Protein AF-A0A7S2A5N0-F1 (afdb_monomer_lite)

Radius of gyration: 21.78 Å; chains: 1; bounding box: 49×64×56 Å

Structure (mmCIF, N/CA/C/O backbone):
data_AF-A0A7S2A5N0-F1
#
_entry.id   AF-A0A7S2A5N0-F1
#
loop_
_atom_site.group_PDB
_atom_site.id
_atom_site.type_symbol
_atom_site.label_atom_id
_atom_site.label_alt_id
_atom_site.label_comp_id
_atom_site.label_asym_id
_atom_site.label_entity_id
_atom_site.label_seq_id
_atom_site.pdbx_PDB_ins_code
_atom_site.Cartn_x
_atom_site.Cartn_y
_atom_site.Cartn_z
_atom_site.occupancy
_atom_site.B_iso_or_equiv
_atom_site.auth_seq_id
_atom_site.auth_comp_id
_atom_site.auth_asym_id
_atom_site.auth_atom_id
_atom_site.pdbx_PDB_model_num
ATOM 1 N N . GLN A 1 1 ? 3.577 -13.485 -19.475 1.00 72.38 1 GLN A N 1
ATOM 2 C CA . GLN A 1 1 ? 3.254 -13.072 -18.087 1.00 72.38 1 GLN A CA 1
ATOM 3 C C . GLN A 1 1 ? 2.796 -11.613 -17.998 1.00 72.38 1 GLN A C 1
ATOM 5 O O . GLN A 1 1 ? 1.688 -11.405 -17.530 1.00 72.38 1 GLN A O 1
ATOM 10 N N . LYS A 1 2 ? 3.546 -10.612 -18.497 1.00 75.94 2 LYS A N 1
ATOM 11 C CA . LYS A 1 2 ? 3.112 -9.191 -18.467 1.00 75.94 2 LYS A CA 1
ATOM 12 C C . LYS A 1 2 ? 1.737 -8.934 -19.111 1.00 75.94 2 LYS A C 1
ATOM 14 O O . LYS A 1 2 ? 0.904 -8.287 -18.489 1.00 75.94 2 LYS A O 1
ATOM 19 N N . ALA A 1 3 ? 1.473 -9.488 -20.301 1.00 83.94 3 ALA A N 1
ATOM 20 C CA . ALA A 1 3 ? 0.169 -9.364 -20.970 1.00 83.94 3 ALA A CA 1
ATOM 21 C C . ALA A 1 3 ? -0.984 -9.931 -20.120 1.00 83.94 3 ALA A C 1
ATOM 23 O O . ALA A 1 3 ? -2.007 -9.280 -19.939 1.00 83.94 3 ALA A O 1
ATOM 24 N N . PHE A 1 4 ? -0.770 -11.104 -19.518 1.00 83.50 4 PHE A N 1
ATOM 25 C CA . PHE A 1 4 ? -1.726 -11.729 -18.605 1.00 83.50 4 PHE A CA 1
ATOM 26 C C . PHE A 1 4 ? -1.992 -10.866 -17.356 1.00 83.50 4 PHE A C 1
ATOM 28 O O . PHE A 1 4 ? -3.145 -10.651 -16.984 1.00 83.50 4 PHE A O 1
ATOM 35 N N . VAL A 1 5 ? -0.939 -10.317 -16.736 1.00 82.50 5 VAL A N 1
ATOM 36 C CA . VAL A 1 5 ? -1.069 -9.391 -15.598 1.00 82.50 5 VAL A CA 1
ATOM 37 C C . VAL A 1 5 ? -1.850 -8.141 -16.012 1.00 82.50 5 VAL A C 1
ATOM 39 O O . VAL A 1 5 ? -2.764 -7.737 -15.303 1.00 82.50 5 VAL A O 1
ATOM 42 N N . GLY A 1 6 ? -1.565 -7.570 -17.185 1.00 87.38 6 GLY A N 1
ATOM 43 C CA . GLY A 1 6 ? -2.310 -6.430 -17.725 1.00 87.38 6 GLY A CA 1
ATOM 44 C C . GLY A 1 6 ? -3.796 -6.731 -17.939 1.00 87.38 6 GLY A C 1
ATOM 45 O O . GLY A 1 6 ? -4.647 -5.952 -17.513 1.00 87.38 6 GLY A O 1
ATOM 46 N N . ALA A 1 7 ? -4.127 -7.883 -18.531 1.00 89.00 7 ALA A N 1
ATOM 47 C CA . ALA A 1 7 ? -5.512 -8.326 -18.703 1.00 89.00 7 ALA A CA 1
ATOM 48 C C . ALA A 1 7 ? -6.229 -8.495 -17.351 1.00 89.00 7 ALA A C 1
ATOM 50 O O . ALA A 1 7 ? -7.341 -7.996 -17.167 1.00 89.00 7 ALA A O 1
ATOM 51 N N . THR A 1 8 ? -5.552 -9.108 -16.379 1.00 86.25 8 THR A N 1
ATOM 52 C CA . THR A 1 8 ? -6.069 -9.319 -15.019 1.00 86.25 8 THR A CA 1
ATOM 53 C C . THR A 1 8 ? -6.327 -7.995 -14.299 1.00 86.25 8 THR A C 1
ATOM 55 O O . THR A 1 8 ? -7.406 -7.782 -13.752 1.00 86.25 8 THR A O 1
ATOM 58 N N . LEU A 1 9 ? -5.377 -7.057 -14.336 1.00 89.06 9 LEU A N 1
ATOM 59 C CA . LEU A 1 9 ? -5.535 -5.743 -13.706 1.00 89.06 9 LEU A CA 1
ATOM 60 C C . LEU A 1 9 ? -6.621 -4.907 -14.395 1.00 89.06 9 LEU A C 1
ATOM 62 O O . LEU A 1 9 ? -7.364 -4.198 -13.721 1.00 89.06 9 LEU A O 1
ATOM 66 N N . ASN A 1 10 ? -6.779 -5.023 -15.717 1.00 88.88 10 ASN A N 1
ATOM 67 C CA . ASN A 1 10 ? -7.901 -4.414 -16.436 1.00 88.88 10 ASN A CA 1
ATOM 68 C C . ASN A 1 10 ? -9.253 -4.972 -15.992 1.00 88.88 10 ASN A C 1
ATOM 70 O O . ASN A 1 10 ? -10.207 -4.209 -15.843 1.00 88.88 10 ASN A O 1
ATOM 74 N N . PHE A 1 11 ? -9.343 -6.281 -15.769 1.00 87.94 11 PHE A N 1
ATOM 75 C CA . PHE A 1 11 ? -10.546 -6.901 -15.229 1.00 87.94 11 PHE A CA 1
ATOM 76 C C . PHE A 1 11 ? -10.848 -6.394 -13.811 1.00 87.94 11 PHE A C 1
ATOM 78 O O . PHE A 1 11 ? -11.951 -5.913 -13.556 1.00 87.94 11 PHE A O 1
ATOM 85 N N . ILE A 1 12 ? -9.849 -6.382 -12.921 1.00 86.62 12 ILE A N 1
ATOM 86 C CA . ILE A 1 12 ? -9.992 -5.863 -11.550 1.00 86.62 12 ILE A CA 1
ATOM 87 C C . ILE A 1 12 ? -10.429 -4.394 -11.566 1.00 86.62 12 ILE A C 1
ATOM 89 O O . ILE A 1 12 ? -11.334 -4.023 -10.819 1.00 86.62 12 ILE A O 1
ATOM 93 N N . LYS A 1 13 ? -9.855 -3.577 -12.459 1.00 87.75 13 LYS A N 1
ATOM 94 C CA . LYS A 1 13 ? -10.229 -2.170 -12.651 1.00 87.75 13 LYS A CA 1
ATOM 95 C C . LYS A 1 13 ? -11.697 -1.985 -13.022 1.00 87.75 13 LYS A C 1
ATOM 97 O O . LYS A 1 13 ? -12.320 -1.038 -12.559 1.00 87.75 13 LYS A O 1
ATOM 102 N N . LYS A 1 14 ? -12.248 -2.868 -13.858 1.00 87.00 14 LYS A N 1
ATOM 103 C CA . LYS A 1 14 ? -13.667 -2.826 -14.244 1.00 87.00 14 LYS A CA 1
ATOM 104 C C . LYS A 1 14 ? -14.594 -3.220 -13.092 1.00 87.00 14 LYS A C 1
ATOM 106 O O . LYS A 1 14 ? -15.697 -2.695 -13.014 1.00 87.00 14 LYS A O 1
ATOM 111 N N . MET A 1 15 ? -14.147 -4.122 -12.218 1.00 84.88 15 MET A N 1
ATOM 112 C CA . MET A 1 15 ? -14.946 -4.630 -11.097 1.00 84.88 15 MET A CA 1
ATOM 113 C C . MET A 1 15 ? -14.880 -3.748 -9.843 1.00 84.88 15 MET A C 1
ATOM 115 O O . MET A 1 15 ? -15.773 -3.817 -9.003 1.00 84.88 15 MET A O 1
ATOM 119 N N . ASN A 1 16 ? -13.839 -2.922 -9.700 1.00 83.00 16 ASN A N 1
ATOM 120 C CA . ASN A 1 16 ? -13.576 -2.168 -8.477 1.00 83.00 16 ASN A CA 1
ATOM 121 C C . ASN A 1 16 ? -13.472 -0.668 -8.761 1.00 83.00 16 ASN A C 1
ATOM 123 O O . ASN A 1 16 ? -12.480 -0.181 -9.310 1.00 83.00 16 ASN A O 1
ATOM 127 N N . ASN A 1 17 ? -14.481 0.085 -8.323 1.00 80.62 17 ASN A N 1
ATOM 128 C CA . ASN A 1 17 ? -14.437 1.544 -8.362 1.00 80.62 17 ASN A CA 1
ATOM 129 C C . ASN A 1 17 ? -13.272 2.061 -7.508 1.00 80.62 17 ASN A C 1
ATOM 131 O O . ASN A 1 17 ? -13.070 1.618 -6.380 1.00 80.62 17 ASN A O 1
ATOM 135 N N . GLY A 1 18 ? -12.503 3.006 -8.050 1.00 82.88 18 GLY A N 1
ATOM 136 C CA . GLY A 1 18 ? -11.320 3.551 -7.379 1.00 82.88 18 GLY A CA 1
ATOM 137 C C . GLY A 1 18 ? -10.056 2.699 -7.523 1.00 82.88 18 GLY A C 1
ATOM 138 O O . GLY A 1 18 ? -9.013 3.098 -7.012 1.00 82.88 18 GLY A O 1
ATOM 139 N N . PHE A 1 19 ? -10.107 1.568 -8.238 1.00 90.12 19 PHE A N 1
ATOM 140 C CA . PHE A 1 19 ? -8.905 0.824 -8.604 1.00 90.12 19 PHE A CA 1
ATOM 141 C C . PHE A 1 19 ? -8.146 1.540 -9.726 1.00 90.12 19 PHE A C 1
ATOM 143 O O . PHE A 1 19 ? -8.672 1.812 -10.811 1.00 90.12 19 PHE A O 1
ATOM 150 N N . HIS A 1 20 ? -6.873 1.804 -9.477 1.00 91.94 20 HIS A N 1
ATOM 151 C CA . HIS A 1 20 ? -5.944 2.370 -10.433 1.00 91.94 20 HIS A CA 1
ATOM 152 C C . HIS A 1 20 ? -4.692 1.504 -10.496 1.00 91.94 20 HIS A C 1
ATOM 154 O O . HIS A 1 20 ? -4.262 0.930 -9.501 1.00 91.94 20 HIS A O 1
ATOM 160 N N . TYR A 1 21 ? -4.088 1.400 -11.671 1.00 93.75 21 TYR A N 1
ATOM 161 C CA . TYR A 1 21 ? -2.802 0.740 -11.797 1.00 93.75 21 TYR A CA 1
ATOM 162 C C . TYR A 1 21 ? -2.016 1.344 -12.957 1.00 93.75 21 TYR A C 1
ATOM 164 O O . TYR A 1 21 ? -2.594 1.793 -13.951 1.00 93.75 21 TYR A O 1
ATOM 172 N N . SER A 1 22 ? -0.695 1.302 -12.829 1.00 92.06 22 SER A N 1
ATOM 173 C CA . SER A 1 22 ? 0.253 1.562 -13.904 1.00 92.06 22 SER A CA 1
ATOM 174 C C . SER A 1 22 ? 1.251 0.415 -13.938 1.00 92.06 22 SER A C 1
ATOM 176 O O . SER A 1 22 ? 1.832 0.066 -12.914 1.00 92.06 22 SER A O 1
ATOM 178 N N . LEU A 1 23 ? 1.451 -0.180 -15.112 1.00 88.94 23 LEU A N 1
ATOM 179 C CA . LEU A 1 23 ? 2.553 -1.121 -15.352 1.00 88.94 23 LEU A CA 1
ATOM 180 C C . LEU A 1 23 ? 3.768 -0.428 -15.975 1.00 88.94 23 LEU A C 1
ATOM 182 O O . LEU A 1 23 ? 4.846 -1.014 -16.038 1.00 88.94 23 LEU A O 1
ATOM 186 N N . SER A 1 24 ? 3.587 0.810 -16.434 1.00 81.94 24 SER A N 1
ATOM 187 C CA . SER A 1 24 ? 4.636 1.615 -17.039 1.00 81.94 24 SER A CA 1
ATOM 188 C C . SER A 1 24 ? 5.404 2.325 -15.933 1.00 81.94 24 SER A C 1
ATOM 190 O O . SER A 1 24 ? 4.812 3.066 -15.148 1.00 81.94 24 SER A O 1
ATOM 192 N N . GLY A 1 25 ? 6.707 2.064 -15.861 1.00 84.56 25 GLY A N 1
ATOM 193 C CA . GLY A 1 25 ? 7.642 2.849 -15.064 1.00 84.56 25 GLY A CA 1
ATOM 194 C C . GLY A 1 25 ? 8.102 4.118 -15.799 1.00 84.56 25 GLY A C 1
ATOM 195 O O . GLY A 1 25 ? 7.536 4.484 -16.835 1.00 84.56 25 GLY A O 1
ATOM 196 N N . PRO A 1 26 ? 9.169 4.778 -15.313 1.00 88.25 26 PRO A N 1
ATOM 197 C CA . PRO A 1 26 ? 9.735 5.971 -15.953 1.00 88.25 26 PRO A CA 1
ATOM 198 C C . PRO A 1 26 ? 10.364 5.704 -17.331 1.00 88.25 26 PRO A C 1
ATOM 200 O O . PRO A 1 26 ? 10.624 6.652 -18.063 1.00 88.25 26 PRO A O 1
ATOM 203 N N . GLU A 1 27 ? 10.585 4.440 -17.702 1.00 87.94 27 GLU A N 1
ATOM 204 C CA . GLU A 1 27 ? 11.312 4.001 -18.907 1.00 87.94 27 GLU A CA 1
ATOM 205 C C . GLU A 1 27 ? 10.748 4.565 -20.227 1.00 87.94 27 GLU A C 1
ATOM 207 O O . GLU A 1 27 ? 11.485 4.724 -21.196 1.00 87.94 27 GLU A O 1
ATOM 212 N N . GLY A 1 28 ? 9.456 4.910 -20.271 1.00 85.38 28 GLY A N 1
ATOM 213 C CA . GLY A 1 28 ? 8.804 5.505 -21.447 1.00 85.38 28 GLY A CA 1
ATOM 214 C C . GLY A 1 28 ? 8.634 7.028 -21.405 1.00 85.38 28 GLY A C 1
ATOM 215 O O . GLY A 1 28 ? 8.104 7.610 -22.352 1.00 85.38 28 GLY A O 1
ATOM 216 N N . ALA A 1 29 ? 9.024 7.688 -20.314 1.00 91.56 29 ALA A N 1
ATOM 217 C CA . ALA A 1 29 ? 8.844 9.126 -20.144 1.00 91.56 29 ALA A CA 1
ATOM 218 C C . ALA A 1 29 ? 10.027 9.914 -20.733 1.00 91.56 29 ALA A C 1
ATOM 220 O O . ALA A 1 29 ? 11.180 9.490 -20.678 1.00 91.56 29 ALA A O 1
ATOM 221 N N . SER A 1 30 ? 9.762 11.103 -21.285 1.00 94.69 30 SER A N 1
ATOM 222 C CA . SER A 1 30 ? 10.843 11.988 -21.733 1.00 94.69 30 SER A CA 1
ATOM 223 C C . SER A 1 30 ? 11.693 12.446 -20.544 1.00 94.69 30 SER A C 1
ATOM 225 O O . SER A 1 30 ? 11.194 12.587 -19.428 1.00 94.69 30 SER A O 1
ATOM 227 N N . LYS A 1 31 ? 12.968 12.784 -20.780 1.00 94.94 31 LYS A N 1
ATOM 228 C CA . LYS A 1 31 ? 13.845 13.350 -19.734 1.00 94.94 31 LYS A CA 1
ATOM 229 C C . LYS A 1 31 ? 13.225 14.571 -19.042 1.00 94.94 31 LYS A C 1
ATOM 231 O O . LYS A 1 31 ? 13.378 14.738 -17.838 1.00 94.94 31 LYS A O 1
ATOM 236 N N . THR A 1 32 ? 12.504 15.402 -19.799 1.00 96.12 32 THR A N 1
ATOM 237 C CA . THR A 1 32 ? 11.757 16.546 -19.260 1.00 96.12 32 THR A CA 1
ATOM 238 C C . THR A 1 32 ? 10.603 16.103 -18.363 1.00 96.12 32 THR A C 1
ATOM 240 O O . THR A 1 32 ? 10.494 16.592 -17.249 1.00 96.12 32 THR A O 1
ATOM 243 N N . ALA A 1 33 ? 9.801 15.120 -18.784 1.00 94.00 33 ALA A N 1
ATOM 244 C CA . ALA A 1 33 ? 8.711 14.585 -17.974 1.00 94.00 33 ALA A CA 1
ATOM 245 C C . ALA A 1 33 ? 9.216 13.910 -16.690 1.00 94.00 33 ALA A C 1
ATOM 247 O O . ALA A 1 33 ? 8.597 14.071 -15.643 1.00 94.00 33 ALA A O 1
ATOM 248 N N . ILE A 1 34 ? 10.351 13.204 -16.746 1.00 94.69 34 ILE A N 1
ATOM 249 C CA . ILE A 1 34 ? 11.000 12.624 -15.561 1.00 94.69 34 ILE A CA 1
ATOM 250 C C . ILE A 1 34 ? 11.421 13.730 -14.591 1.00 94.69 34 ILE A C 1
ATOM 252 O O . ILE A 1 34 ? 11.079 13.659 -13.411 1.00 94.69 34 ILE A O 1
ATOM 256 N N . LYS A 1 35 ? 12.101 14.773 -15.090 1.00 94.81 35 LYS A N 1
ATOM 257 C CA . LYS A 1 35 ? 12.524 15.926 -14.282 1.00 94.81 35 LYS A CA 1
ATOM 258 C C . LYS A 1 35 ? 11.337 16.646 -13.633 1.00 94.81 35 LYS A C 1
ATOM 260 O O . LYS A 1 35 ? 11.420 17.030 -12.473 1.00 94.81 35 LYS A O 1
ATOM 265 N N . ASP A 1 36 ? 10.232 16.774 -14.360 1.00 94.62 36 ASP A N 1
ATOM 266 C CA . ASP A 1 36 ? 9.020 17.446 -13.886 1.00 94.62 36 ASP A CA 1
ATOM 267 C C . ASP A 1 36 ? 8.110 16.527 -13.044 1.00 94.62 36 ASP A C 1
ATOM 269 O O . ASP A 1 36 ? 7.025 16.941 -12.642 1.00 94.62 36 ASP A O 1
ATOM 273 N N . GLY A 1 37 ? 8.488 15.261 -12.815 1.00 92.81 37 GLY A N 1
ATOM 274 C CA . GLY A 1 37 ? 7.663 14.280 -12.099 1.00 92.81 37 GLY A CA 1
ATOM 275 C C . GLY A 1 37 ? 6.379 13.863 -12.834 1.00 92.81 37 GLY A C 1
ATOM 276 O O . GLY A 1 37 ? 5.503 13.234 -12.239 1.00 92.81 37 GLY A O 1
ATOM 277 N N . ARG A 1 38 ? 6.258 14.171 -14.130 1.00 93.06 38 ARG A N 1
ATOM 278 C CA . ARG A 1 38 ? 5.116 13.836 -15.000 1.00 93.06 38 ARG A CA 1
ATOM 279 C C . ARG A 1 38 ? 5.226 12.427 -15.583 1.00 93.06 38 ARG A C 1
ATOM 281 O O . ARG A 1 38 ? 5.092 12.212 -16.785 1.00 93.06 38 ARG A O 1
ATOM 288 N N . TYR A 1 39 ? 5.487 11.460 -14.718 1.00 93.88 39 TYR A N 1
ATOM 289 C C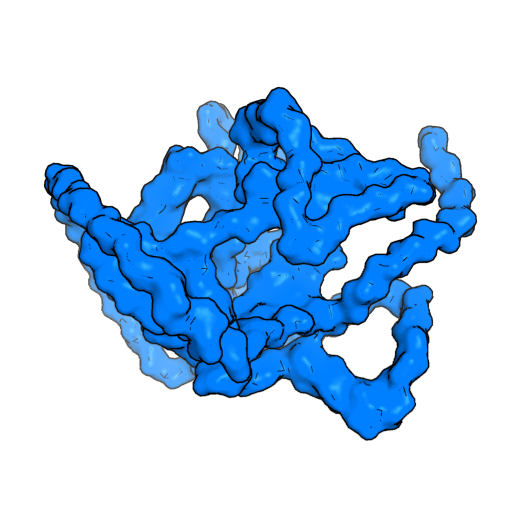A . TYR A 1 39 ? 5.502 10.035 -15.036 1.00 93.88 39 TYR A CA 1
ATOM 290 C C . TYR A 1 39 ? 4.842 9.258 -13.896 1.00 93.88 39 TYR A C 1
ATOM 292 O O . TYR A 1 39 ? 4.590 9.813 -12.827 1.00 93.88 39 TYR A O 1
ATOM 300 N N . GLN A 1 40 ? 4.524 7.988 -14.134 1.00 93.00 40 GLN A N 1
ATOM 301 C CA . GLN A 1 40 ? 3.972 7.099 -13.115 1.00 93.00 40 GLN A CA 1
ATOM 302 C C . GLN A 1 40 ? 4.996 6.018 -12.794 1.00 93.00 40 GLN A C 1
ATOM 304 O O . GLN A 1 40 ? 5.683 5.521 -13.684 1.00 93.00 40 GLN A O 1
ATOM 309 N N . ASN A 1 41 ? 5.089 5.647 -11.522 1.00 91.69 41 ASN A N 1
ATOM 310 C CA . ASN A 1 41 ? 5.777 4.418 -11.150 1.00 91.69 41 ASN A CA 1
ATOM 311 C C . ASN A 1 41 ? 4.893 3.217 -11.496 1.00 91.69 41 ASN A C 1
ATOM 313 O O . ASN A 1 41 ? 3.670 3.354 -11.587 1.00 91.69 41 ASN A O 1
ATOM 317 N N . ALA A 1 42 ? 5.489 2.034 -11.633 1.00 90.44 42 ALA A N 1
ATOM 318 C CA . ALA A 1 42 ? 4.701 0.811 -11.667 1.00 90.44 42 ALA A CA 1
ATOM 319 C C . ALA A 1 42 ? 4.034 0.619 -10.294 1.00 90.44 42 ALA A C 1
ATOM 321 O O . ALA A 1 42 ? 4.724 0.555 -9.277 1.00 90.44 42 ALA A O 1
ATOM 322 N N . HIS A 1 43 ? 2.704 0.596 -10.245 1.00 92.12 43 HIS A N 1
ATOM 323 C CA . HIS A 1 43 ? 1.960 0.500 -8.992 1.00 92.12 43 HIS A CA 1
ATOM 324 C C . HIS A 1 43 ? 0.537 -0.015 -9.201 1.00 92.12 43 HIS A C 1
ATOM 326 O O . HIS A 1 43 ? -0.028 0.055 -10.294 1.00 92.12 43 HIS A O 1
ATOM 332 N N . VAL A 1 44 ? -0.050 -0.486 -8.104 1.00 92.19 44 VAL A N 1
ATOM 333 C CA . VAL A 1 44 ? -1.482 -0.745 -7.964 1.00 92.19 44 VAL A CA 1
ATOM 334 C C . VAL A 1 44 ? -1.978 0.112 -6.807 1.00 92.19 44 VAL A C 1
ATOM 336 O O . VAL A 1 44 ? -1.331 0.186 -5.764 1.00 92.19 44 VAL A O 1
ATOM 339 N N . ALA A 1 45 ? -3.094 0.795 -7.010 1.00 93.12 45 ALA A N 1
ATOM 340 C CA . ALA A 1 45 ? -3.678 1.725 -6.067 1.00 93.12 45 ALA A CA 1
ATOM 341 C C . ALA A 1 45 ? -5.188 1.542 -5.978 1.00 93.12 45 ALA A C 1
ATOM 343 O O . ALA A 1 45 ? -5.859 1.126 -6.922 1.00 93.12 45 ALA A O 1
ATOM 344 N N . PHE A 1 46 ? -5.712 1.889 -4.814 1.00 91.56 46 PHE A N 1
ATOM 345 C CA . PHE A 1 46 ? -7.112 1.763 -4.458 1.00 91.56 46 PHE A CA 1
ATOM 346 C C . PHE A 1 46 ? -7.465 2.957 -3.579 1.00 91.56 46 PHE A C 1
ATOM 348 O O . PHE A 1 46 ? -6.597 3.444 -2.849 1.00 91.56 46 PHE A O 1
ATOM 355 N N . SER A 1 47 ? -8.726 3.391 -3.579 1.00 90.81 47 SER A N 1
ATOM 356 C CA . SER A 1 47 ? -9.182 4.269 -2.502 1.00 90.81 47 SER A CA 1
ATOM 357 C C . SER A 1 47 ? -9.075 3.519 -1.177 1.00 90.81 47 SER A C 1
ATOM 359 O O . SER A 1 47 ? -9.485 2.356 -1.057 1.00 90.81 47 SER A O 1
ATOM 361 N N . LEU A 1 48 ? -8.464 4.163 -0.187 1.00 90.94 48 LEU A N 1
ATOM 362 C CA . LEU A 1 48 ? -8.203 3.548 1.109 1.00 90.94 48 LEU A CA 1
ATOM 363 C C . LEU A 1 48 ? -9.523 3.149 1.775 1.00 90.94 48 LEU A C 1
ATOM 365 O O . LEU A 1 48 ? -9.668 2.048 2.301 1.00 90.94 48 LEU A O 1
ATOM 369 N N . GLU A 1 49 ? -10.524 4.014 1.644 1.00 90.94 49 GLU A N 1
ATOM 370 C CA . GLU A 1 49 ? -11.864 3.813 2.153 1.00 90.94 49 GLU A CA 1
ATOM 371 C C . GLU A 1 49 ? -12.507 2.601 1.502 1.00 90.94 49 GLU A C 1
ATOM 373 O O . GLU A 1 49 ? -12.960 1.732 2.218 1.00 90.94 49 GLU A O 1
ATOM 378 N N . ALA A 1 50 ? -12.544 2.458 0.178 1.00 88.38 50 ALA A N 1
ATOM 379 C CA . ALA A 1 50 ? -13.264 1.327 -0.413 1.00 88.38 50 ALA A CA 1
ATOM 380 C C . ALA A 1 50 ? -12.478 0.007 -0.335 1.00 88.38 50 ALA A C 1
ATOM 382 O O . ALA A 1 50 ? -13.082 -1.065 -0.367 1.00 88.38 50 ALA A O 1
ATOM 383 N N . SER A 1 51 ? -11.150 0.045 -0.222 1.00 89.25 51 SER A N 1
ATOM 384 C CA . SER A 1 51 ? -10.319 -1.167 -0.268 1.00 89.25 51 SER A CA 1
ATOM 385 C C . SER A 1 51 ? -10.251 -1.923 1.053 1.00 89.25 51 SER A C 1
ATOM 387 O O . SER A 1 51 ? -10.302 -3.148 1.034 1.00 89.25 51 SER A O 1
ATOM 389 N N . MET A 1 52 ? -10.226 -1.235 2.196 1.00 92.56 52 MET A N 1
ATOM 390 C CA . MET A 1 52 ? -10.090 -1.903 3.496 1.00 92.56 52 MET A CA 1
ATOM 391 C C . MET A 1 52 ? -11.315 -2.767 3.839 1.00 92.56 52 MET A C 1
ATOM 393 O O . MET A 1 52 ? -12.464 -2.373 3.606 1.00 92.56 52 MET A O 1
ATOM 397 N N . ASP A 1 53 ? -11.095 -3.949 4.411 1.00 93.06 53 ASP A N 1
ATOM 398 C CA . ASP A 1 53 ? -12.166 -4.821 4.915 1.00 93.06 53 ASP A CA 1
ATOM 399 C C . ASP A 1 53 ? -12.731 -4.301 6.228 1.00 93.06 53 ASP A C 1
ATOM 401 O O . ASP A 1 53 ? -13.938 -4.387 6.472 1.00 93.06 53 ASP A O 1
ATOM 405 N N . ARG A 1 54 ? -11.849 -3.732 7.055 1.00 95.88 54 ARG A N 1
ATOM 406 C CA . ARG A 1 54 ? -12.182 -3.065 8.311 1.00 95.88 54 ARG A CA 1
ATOM 407 C C . ARG A 1 54 ? -11.476 -1.724 8.396 1.00 95.88 54 ARG A C 1
ATOM 409 O O . ARG A 1 54 ? -10.284 -1.632 8.115 1.00 95.88 54 ARG A O 1
ATOM 416 N N . LEU A 1 55 ? -12.203 -0.701 8.812 1.00 95.88 55 LEU A N 1
ATOM 417 C CA . LEU A 1 55 ? -11.695 0.637 9.051 1.00 95.88 55 LEU A CA 1
ATOM 418 C C . LEU A 1 55 ? -12.430 1.246 10.246 1.00 95.88 55 LEU A C 1
ATOM 420 O O . LEU A 1 55 ? -13.627 1.508 10.185 1.00 95.88 55 LEU A O 1
ATOM 424 N N . VAL A 1 56 ? -11.706 1.469 11.339 1.00 96.75 56 VAL A N 1
ATOM 425 C CA . VAL A 1 56 ? -12.262 2.010 12.583 1.00 96.75 56 VAL A CA 1
ATOM 426 C C . VAL A 1 56 ? -11.522 3.285 12.951 1.00 96.75 56 VAL A C 1
ATOM 428 O O . VAL A 1 56 ? -10.318 3.252 13.207 1.00 96.75 56 VAL A O 1
ATOM 431 N N . ALA A 1 57 ? -12.253 4.396 13.013 1.00 96.56 57 ALA A N 1
ATOM 432 C CA . ALA A 1 57 ? -11.772 5.646 13.586 1.00 96.56 57 ALA A CA 1
ATOM 433 C C . ALA A 1 57 ? -12.035 5.643 15.100 1.00 96.56 57 ALA A C 1
ATOM 435 O O . ALA A 1 57 ? -13.180 5.649 15.557 1.00 96.56 57 ALA A O 1
ATOM 436 N N . THR A 1 58 ? -10.968 5.599 15.891 1.00 96.94 58 THR A N 1
ATOM 437 C CA . THR A 1 58 ? -11.028 5.661 17.353 1.00 96.94 58 THR A CA 1
ATOM 438 C C . THR A 1 58 ? -10.781 7.089 17.803 1.00 96.94 58 THR A C 1
ATOM 440 O O . THR A 1 58 ? -9.700 7.626 17.567 1.00 96.94 58 THR A O 1
ATOM 443 N N . ARG A 1 59 ? -11.759 7.682 18.496 1.00 97.06 59 ARG A N 1
ATOM 444 C CA . ARG A 1 59 ? -11.640 9.060 18.984 1.00 97.06 59 ARG A CA 1
ATOM 445 C C . ARG A 1 59 ? -10.435 9.267 19.897 1.00 97.06 59 ARG A C 1
ATOM 447 O O . ARG A 1 59 ? -10.099 8.380 20.686 1.00 97.06 59 ARG A O 1
ATOM 454 N N . ALA A 1 60 ? -9.853 10.462 19.848 1.00 96.88 60 ALA A N 1
ATOM 455 C CA . ALA A 1 60 ? -8.779 10.866 20.750 1.00 96.88 60 ALA A CA 1
ATOM 456 C C . ALA A 1 60 ? -9.097 10.538 22.227 1.00 96.88 60 ALA A C 1
ATOM 458 O O . ALA A 1 60 ? -10.153 10.886 22.755 1.00 96.88 60 ALA A O 1
ATOM 459 N N . GLY A 1 61 ? -8.164 9.865 22.907 1.00 96.38 61 GLY A N 1
ATOM 460 C CA . GLY A 1 61 ? -8.301 9.461 24.313 1.00 96.38 61 GLY A CA 1
ATOM 461 C C . GLY A 1 61 ? -8.950 8.092 24.544 1.00 96.38 61 GLY A C 1
ATOM 462 O O . GLY A 1 61 ? -8.811 7.554 25.641 1.00 96.38 61 GLY A O 1
ATOM 463 N N . ASN A 1 62 ? -9.580 7.492 23.530 1.00 97.50 62 ASN A N 1
ATOM 464 C CA . ASN A 1 62 ? -10.065 6.115 23.606 1.00 97.50 62 ASN A CA 1
ATOM 465 C C . ASN A 1 62 ? -8.969 5.111 23.221 1.00 97.50 62 ASN A C 1
ATOM 467 O O . ASN A 1 62 ? -8.002 5.442 22.533 1.00 97.50 62 ASN A O 1
ATOM 471 N N . SER A 1 63 ? -9.118 3.863 23.668 1.00 96.81 63 SER A N 1
ATOM 472 C CA . SER A 1 63 ? -8.205 2.780 23.294 1.00 96.81 63 SER A CA 1
ATOM 473 C C . SER A 1 63 ? -8.570 2.223 21.913 1.00 96.81 63 SER A C 1
ATOM 475 O O . SER A 1 63 ? -9.718 1.811 21.731 1.00 96.81 63 SER A O 1
ATOM 477 N N . PRO A 1 64 ? -7.633 2.194 20.948 1.00 96.75 64 PRO A N 1
ATOM 478 C CA . PRO A 1 64 ? -7.893 1.612 19.636 1.00 96.75 64 PRO A CA 1
ATOM 479 C C . PRO A 1 64 ? -8.084 0.089 19.726 1.00 96.75 64 PRO A C 1
ATOM 481 O O . PRO A 1 64 ? -7.631 -0.525 20.701 1.00 96.75 64 PRO A O 1
ATOM 484 N N . PRO A 1 65 ? -8.717 -0.540 18.714 1.00 96.12 65 PRO A N 1
ATOM 485 C CA . PRO A 1 65 ? -8.787 -1.992 18.614 1.00 96.12 65 PRO A CA 1
ATOM 486 C C . PRO A 1 65 ? -7.404 -2.635 18.750 1.00 96.12 65 PRO A C 1
ATOM 488 O O . PRO A 1 65 ? -6.406 -2.143 18.214 1.00 96.12 65 PRO A O 1
ATOM 491 N N . LYS A 1 66 ? -7.341 -3.758 19.464 1.00 93.94 66 LYS A N 1
ATOM 492 C CA . LYS A 1 66 ? -6.092 -4.488 19.663 1.00 93.94 66 LYS A CA 1
ATOM 493 C C . LYS A 1 66 ? -5.671 -5.171 18.359 1.00 93.94 66 LYS A C 1
ATOM 495 O O . LYS A 1 66 ? -6.441 -5.907 17.748 1.00 93.94 66 LYS A O 1
ATOM 500 N N . LEU A 1 67 ? -4.433 -4.927 17.932 1.00 89.31 67 LEU A N 1
ATOM 501 C CA . LEU A 1 67 ? -3.877 -5.555 16.732 1.00 89.31 67 LEU A CA 1
ATOM 502 C C . LEU A 1 67 ? -3.710 -7.066 16.937 1.00 89.31 67 LEU A C 1
ATOM 504 O O . LEU A 1 67 ? -3.308 -7.510 18.012 1.00 89.31 67 LEU A O 1
ATOM 508 N N . GLY A 1 68 ? -3.990 -7.841 15.888 1.00 88.00 68 GLY A N 1
ATOM 509 C CA . GLY A 1 68 ? -3.967 -9.308 15.925 1.00 88.00 68 GLY A CA 1
ATOM 510 C C . GLY A 1 68 ? -5.270 -9.950 16.409 1.00 88.00 68 GLY A C 1
ATOM 511 O O . GLY A 1 68 ? -5.383 -11.170 16.374 1.00 88.00 68 GLY A O 1
ATOM 512 N N . GLU A 1 69 ? -6.257 -9.154 16.821 1.00 92.38 69 GLU A N 1
ATOM 513 C CA . GLU A 1 69 ? -7.608 -9.617 17.145 1.00 92.38 69 GLU A CA 1
ATOM 514 C C . GLU A 1 69 ? -8.607 -9.182 16.063 1.00 92.38 69 GLU A C 1
ATOM 516 O O . GLU A 1 69 ? -8.290 -8.395 15.165 1.00 92.38 69 GLU A O 1
ATOM 521 N N . ALA A 1 70 ? -9.829 -9.713 16.131 1.00 91.50 70 ALA A N 1
ATOM 522 C CA . ALA A 1 70 ? -10.890 -9.335 15.208 1.00 91.50 70 ALA A CA 1
ATOM 523 C C . ALA A 1 70 ? -11.251 -7.848 15.377 1.00 91.50 70 ALA A C 1
ATOM 525 O O . ALA A 1 70 ? -11.690 -7.416 16.443 1.00 91.50 70 ALA A O 1
ATOM 526 N N . ILE A 1 71 ? -11.099 -7.066 14.305 1.00 95.88 71 ILE A N 1
ATOM 527 C CA . ILE A 1 71 ? -11.498 -5.655 14.275 1.00 95.88 71 ILE A CA 1
ATOM 528 C C . ILE A 1 71 ? -12.992 -5.586 13.938 1.00 95.88 71 ILE A C 1
ATOM 530 O O . ILE A 1 71 ? -13.411 -5.975 12.843 1.00 95.88 71 ILE A O 1
ATOM 534 N N . TYR A 1 72 ? -13.797 -5.086 14.875 1.00 96.25 72 TYR A N 1
ATOM 535 C CA . TYR A 1 72 ? -15.221 -4.839 14.654 1.00 96.25 72 TYR A CA 1
ATOM 536 C C . TYR A 1 72 ? -15.438 -3.463 14.014 1.00 96.25 72 TYR A C 1
ATOM 538 O O . TYR A 1 72 ? -15.017 -2.449 14.563 1.00 96.25 72 TYR A O 1
ATOM 546 N N . GLU A 1 73 ? -16.132 -3.435 12.879 1.00 96.81 73 GLU A N 1
ATOM 547 C CA . GLU A 1 73 ? -16.676 -2.226 12.256 1.00 96.81 73 GLU A CA 1
ATOM 548 C C . GLU A 1 73 ? -18.176 -2.450 12.058 1.00 96.81 73 GLU A C 1
ATOM 550 O O . GLU A 1 73 ? -18.600 -3.562 11.729 1.00 96.81 73 GLU A O 1
ATOM 555 N N . ASP A 1 74 ? -18.970 -1.404 12.269 1.00 96.44 74 ASP A N 1
ATOM 556 C CA . ASP A 1 74 ? -20.410 -1.461 12.049 1.00 96.44 74 ASP A CA 1
ATOM 557 C C . ASP A 1 74 ? -20.734 -1.857 10.588 1.00 96.44 74 ASP A C 1
ATOM 559 O O . ASP A 1 74 ? -20.176 -1.261 9.658 1.00 96.44 74 ASP A O 1
ATOM 563 N N . PRO A 1 75 ? -21.621 -2.845 10.345 1.00 96.50 75 PRO A N 1
ATOM 564 C CA . PRO A 1 75 ? -21.954 -3.293 8.992 1.00 96.50 75 PRO A CA 1
ATOM 565 C C . PRO A 1 75 ? -22.448 -2.180 8.062 1.00 96.50 75 PRO A C 1
ATOM 567 O O . PRO A 1 75 ? -22.144 -2.200 6.864 1.00 96.50 75 PRO A O 1
ATOM 570 N N . GLU A 1 76 ? -23.148 -1.180 8.600 1.00 96.12 76 GLU A N 1
ATOM 571 C CA . GLU A 1 76 ? -23.702 -0.104 7.784 1.00 96.12 76 GLU A CA 1
ATOM 572 C C . GLU A 1 76 ? -22.636 0.928 7.431 1.00 96.12 76 GLU A C 1
ATOM 574 O O . GLU A 1 76 ? -22.625 1.413 6.296 1.00 96.12 76 GLU A O 1
ATOM 579 N N . SER A 1 77 ? -21.666 1.153 8.325 1.00 94.38 77 SER A N 1
ATOM 580 C CA . SER A 1 77 ? -20.421 1.864 8.001 1.00 94.38 77 SER A CA 1
ATOM 581 C C . SER A 1 77 ? -19.674 1.185 6.850 1.00 94.38 77 SER A C 1
ATOM 583 O O . SER A 1 77 ? -19.358 1.839 5.851 1.00 94.38 77 SER A O 1
ATOM 585 N N . ILE A 1 78 ? -19.467 -0.139 6.919 1.00 94.62 78 ILE A N 1
ATOM 586 C CA . ILE A 1 78 ? -18.799 -0.899 5.847 1.00 94.62 78 ILE A CA 1
ATOM 587 C C . ILE A 1 78 ? -19.541 -0.693 4.523 1.00 94.62 78 ILE A C 1
ATOM 589 O O . ILE A 1 78 ? -18.939 -0.362 3.500 1.00 94.62 78 ILE A O 1
ATOM 593 N N . LYS A 1 79 ? -20.865 -0.863 4.533 1.00 93.56 79 LYS A N 1
ATOM 594 C CA . LYS A 1 79 ? -21.711 -0.739 3.343 1.00 93.56 79 LYS A CA 1
ATOM 595 C C . LYS A 1 79 ? -21.686 0.669 2.754 1.00 93.56 79 LYS A C 1
ATOM 597 O O . LYS A 1 79 ? -21.619 0.808 1.532 1.00 93.56 79 LYS A O 1
ATOM 602 N N . GLN A 1 80 ? -21.739 1.704 3.590 1.00 92.62 80 GLN A N 1
ATOM 603 C CA . GLN A 1 80 ? -21.643 3.097 3.158 1.00 92.62 80 GLN A CA 1
ATOM 604 C C . GLN A 1 80 ? -20.291 3.359 2.488 1.00 92.62 80 GLN A C 1
ATOM 606 O O . GLN A 1 80 ? -20.243 3.869 1.369 1.00 92.62 80 GLN A O 1
ATOM 611 N N . ARG A 1 81 ? -19.204 2.933 3.128 1.00 92.62 81 ARG A N 1
ATOM 612 C CA . ARG A 1 81 ? -17.834 3.133 2.658 1.00 92.62 81 ARG A CA 1
ATOM 613 C C . ARG A 1 81 ? -17.555 2.404 1.339 1.00 92.62 81 ARG A C 1
ATOM 615 O O . ARG A 1 81 ? -17.080 3.005 0.378 1.00 92.62 81 ARG A O 1
ATOM 622 N N . LYS A 1 82 ? -17.969 1.136 1.223 1.00 89.56 82 LYS A N 1
ATOM 623 C CA . LYS A 1 82 ? -17.855 0.337 -0.017 1.00 89.56 82 LYS A CA 1
ATOM 624 C C . LYS A 1 82 ? -18.690 0.896 -1.179 1.00 89.56 82 LYS A C 1
ATOM 626 O O . LYS A 1 82 ? -18.370 0.637 -2.335 1.00 89.56 82 LYS A O 1
ATOM 631 N N . ARG A 1 83 ? -19.731 1.689 -0.901 1.00 88.62 83 ARG A N 1
ATOM 632 C CA . ARG A 1 83 ? -20.524 2.414 -1.916 1.00 88.62 83 ARG A CA 1
ATOM 633 C C . ARG A 1 83 ? -19.902 3.747 -2.351 1.00 88.62 83 ARG A C 1
ATOM 635 O O . ARG A 1 83 ? -20.510 4.449 -3.152 1.00 88.62 83 ARG A O 1
ATOM 642 N N . GLY A 1 84 ? -18.715 4.088 -1.848 1.00 83.94 84 GLY A N 1
ATOM 643 C CA . GLY A 1 84 ? -18.049 5.364 -2.114 1.00 83.94 84 GLY A CA 1
ATOM 644 C C . GLY A 1 84 ? -18.330 6.437 -1.063 1.00 83.94 84 GLY A C 1
ATOM 645 O O . GLY A 1 84 ? -18.055 7.607 -1.307 1.00 83.94 84 GLY A O 1
ATOM 646 N N . GLY A 1 85 ? -18.878 6.066 0.098 1.00 82.88 85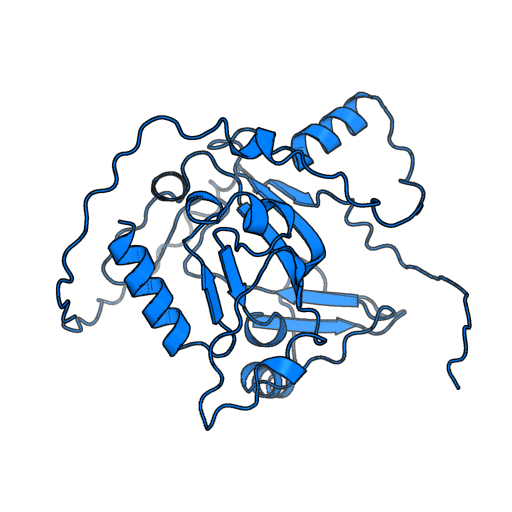 GLY A N 1
ATOM 647 C CA . GLY A 1 85 ? -18.892 6.947 1.259 1.00 82.88 85 GLY A CA 1
ATOM 648 C C . GLY A 1 85 ? -17.460 7.255 1.691 1.00 82.88 85 GLY A C 1
ATOM 649 O O . GLY A 1 85 ? -16.684 6.337 1.954 1.00 82.88 85 GLY A O 1
ATOM 650 N N . GLY A 1 86 ? -17.109 8.539 1.727 1.00 84.25 86 GLY A N 1
ATOM 651 C CA . GLY A 1 86 ? -15.811 8.988 2.220 1.00 84.25 86 GLY A CA 1
ATOM 652 C C . GLY A 1 86 ? -15.664 8.780 3.727 1.00 84.25 86 GLY A C 1
ATOM 653 O O . GLY A 1 86 ? -16.650 8.615 4.449 1.00 84.25 86 GLY A O 1
ATOM 654 N N . VAL A 1 87 ? -14.419 8.809 4.189 1.00 89.94 87 VAL A N 1
ATOM 655 C CA . VAL A 1 87 ? -14.062 8.865 5.608 1.00 89.94 87 VAL A CA 1
ATOM 656 C C . VAL A 1 87 ? -13.646 10.298 5.912 1.00 89.94 87 VAL A C 1
ATOM 658 O O . VAL A 1 87 ? -12.892 10.899 5.149 1.00 89.94 87 VAL A O 1
ATOM 661 N N . ASP A 1 88 ? -14.151 10.851 7.011 1.00 91.44 88 ASP A N 1
ATOM 662 C CA . ASP A 1 88 ? -13.756 12.180 7.473 1.00 91.44 88 ASP A CA 1
ATOM 663 C C . ASP A 1 88 ? -12.435 12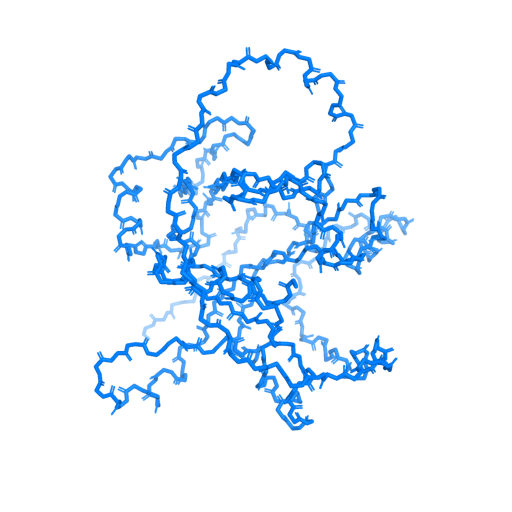.082 8.244 1.00 91.44 88 ASP A C 1
ATOM 665 O O . ASP A 1 88 ? -12.403 11.832 9.452 1.00 91.44 88 ASP A O 1
ATOM 669 N N . TRP A 1 89 ? -11.333 12.162 7.502 1.00 91.06 89 TRP A N 1
ATOM 670 C CA . TRP A 1 89 ? -9.991 12.021 8.048 1.00 91.06 89 TRP A CA 1
ATOM 671 C C . TRP A 1 89 ? -9.603 13.244 8.884 1.00 91.06 89 TRP A C 1
ATOM 673 O O . TRP A 1 89 ? -9.703 14.386 8.443 1.00 91.06 89 TRP A O 1
ATOM 683 N N . ASN A 1 90 ? -9.062 12.999 10.073 1.00 93.94 90 ASN A N 1
ATOM 684 C CA . ASN A 1 90 ? -8.514 14.024 10.957 1.00 93.94 90 ASN A CA 1
ATOM 685 C C . ASN A 1 90 ? -7.238 13.516 11.645 1.00 93.94 90 ASN A C 1
ATOM 687 O O . ASN A 1 90 ? -6.933 12.326 11.617 1.00 93.94 90 ASN A O 1
ATOM 691 N N . THR A 1 91 ? -6.474 14.419 12.252 1.00 92.75 91 THR A N 1
ATOM 692 C CA . THR A 1 91 ? -5.186 14.092 12.890 1.00 92.75 91 THR A CA 1
ATOM 693 C C . THR A 1 91 ? -5.297 13.757 14.377 1.00 92.75 91 THR A C 1
ATOM 695 O O . THR A 1 91 ? -4.281 13.486 15.015 1.00 92.75 91 THR A O 1
ATOM 698 N N . GLU A 1 92 ? -6.494 13.840 14.954 1.00 96.19 92 GLU A N 1
ATOM 699 C CA . GLU A 1 92 ? -6.732 13.621 16.384 1.00 96.19 92 GLU A CA 1
ATOM 700 C C . GLU A 1 92 ? -7.111 12.165 16.678 1.00 96.19 92 GLU A C 1
ATOM 702 O O . GLU A 1 92 ? -6.718 11.601 17.705 1.00 96.19 92 GLU A O 1
ATOM 707 N N . ASP A 1 93 ? -7.837 11.546 15.753 1.00 96.69 93 ASP A N 1
ATOM 708 C CA . ASP A 1 93 ? -8.321 10.182 15.854 1.00 96.69 93 ASP A CA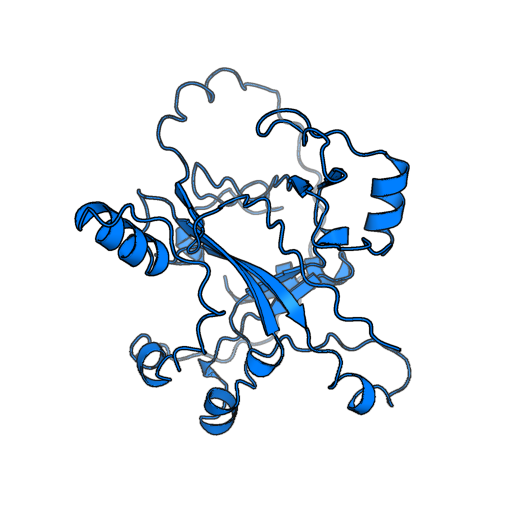 1
ATOM 709 C C . ASP A 1 93 ? -7.261 9.159 15.431 1.00 96.69 93 ASP A C 1
ATOM 711 O O . ASP A 1 93 ? -6.383 9.399 14.601 1.00 96.69 93 ASP A O 1
ATOM 715 N N . THR A 1 94 ? -7.356 7.964 16.009 1.00 95.75 94 THR A N 1
ATOM 716 C CA . THR A 1 94 ? -6.526 6.814 15.642 1.00 95.75 94 THR A CA 1
ATOM 717 C C . THR A 1 94 ? -7.288 5.902 14.695 1.00 95.75 94 THR A C 1
ATOM 719 O O . THR A 1 94 ? -8.325 5.351 15.059 1.00 95.75 94 THR A O 1
ATOM 722 N N . TYR A 1 95 ? -6.742 5.687 13.500 1.00 94.81 95 TYR A N 1
ATOM 723 C CA . TYR A 1 95 ? -7.346 4.829 12.484 1.00 94.81 95 TYR A CA 1
ATOM 724 C C . TYR A 1 95 ? -6.743 3.429 12.540 1.00 94.81 95 TYR A C 1
ATOM 726 O O . TYR A 1 95 ? -5.541 3.244 12.348 1.00 94.81 95 TYR A O 1
ATOM 734 N N . THR A 1 96 ? -7.586 2.429 12.782 1.00 95.50 96 THR A N 1
ATOM 735 C CA . THR A 1 96 ? -7.207 1.017 12.709 1.00 95.50 96 THR A CA 1
ATOM 736 C C . THR A 1 96 ? -7.799 0.404 11.452 1.00 95.50 96 THR A C 1
ATOM 738 O O . THR A 1 96 ? -9.007 0.458 11.231 1.00 95.50 96 THR A O 1
ATOM 741 N N . MET A 1 97 ? -6.930 -0.167 10.622 1.00 93.81 97 MET A N 1
ATOM 742 C CA . MET A 1 97 ? -7.275 -0.676 9.300 1.00 93.81 97 MET A CA 1
ATOM 743 C C . MET A 1 97 ? -6.931 -2.158 9.207 1.00 93.81 97 MET A C 1
ATOM 745 O O . MET A 1 97 ? -5.868 -2.584 9.657 1.00 93.81 97 MET A O 1
ATOM 749 N N . GLY A 1 98 ? -7.837 -2.931 8.620 1.00 92.62 98 GLY A N 1
ATOM 750 C CA . GLY A 1 98 ? -7.661 -4.344 8.323 1.00 92.62 98 GLY A CA 1
ATOM 751 C C . GLY A 1 98 ? -7.862 -4.588 6.836 1.00 92.62 98 GLY A C 1
ATOM 752 O O . GLY A 1 98 ? -8.918 -4.258 6.294 1.00 92.62 98 GLY A O 1
ATOM 753 N N . LEU A 1 99 ? -6.851 -5.181 6.206 1.00 89.31 99 LEU A N 1
ATOM 754 C CA . LEU A 1 99 ? -6.918 -5.705 4.849 1.00 89.31 99 LEU A CA 1
ATOM 755 C C . LEU A 1 99 ? -6.696 -7.212 4.917 1.00 89.31 99 LEU A C 1
ATOM 757 O O . LEU A 1 99 ? -5.641 -7.677 5.350 1.00 89.31 99 LEU A O 1
ATOM 761 N N . TRP A 1 100 ? -7.697 -7.959 4.494 1.00 88.38 100 TRP A N 1
ATOM 762 C CA . TRP A 1 100 ? -7.627 -9.382 4.269 1.00 88.38 100 TRP A CA 1
ATOM 763 C C . TRP A 1 100 ? -7.281 -9.639 2.803 1.00 88.38 100 TRP A C 1
ATOM 765 O O . TRP A 1 100 ? -7.755 -8.965 1.890 1.00 88.38 100 TRP A O 1
ATOM 775 N N . SER A 1 101 ? -6.421 -10.624 2.571 1.00 84.88 101 SER A N 1
ATOM 776 C CA . SER A 1 101 ? -6.007 -11.009 1.228 1.00 84.88 101 SER A CA 1
ATOM 777 C C . SER A 1 101 ? -6.055 -12.520 1.100 1.00 84.88 101 SER A C 1
ATOM 779 O O . SER A 1 101 ? -5.254 -13.221 1.711 1.00 84.88 101 SER A O 1
ATOM 781 N N . ALA A 1 102 ? -6.965 -13.016 0.260 1.00 87.06 102 ALA A N 1
ATOM 782 C CA . ALA A 1 102 ? -6.983 -14.421 -0.150 1.00 87.06 102 ALA A CA 1
ATOM 783 C C . ALA A 1 102 ? -5.852 -14.756 -1.133 1.00 87.06 102 ALA A C 1
ATOM 785 O O . ALA A 1 102 ? -5.551 -15.926 -1.356 1.00 87.06 102 ALA A O 1
ATOM 786 N N . TYR A 1 103 ? -5.289 -13.733 -1.782 1.00 87.44 103 TYR A N 1
ATOM 787 C CA . TYR A 1 103 ? -4.478 -13.889 -2.989 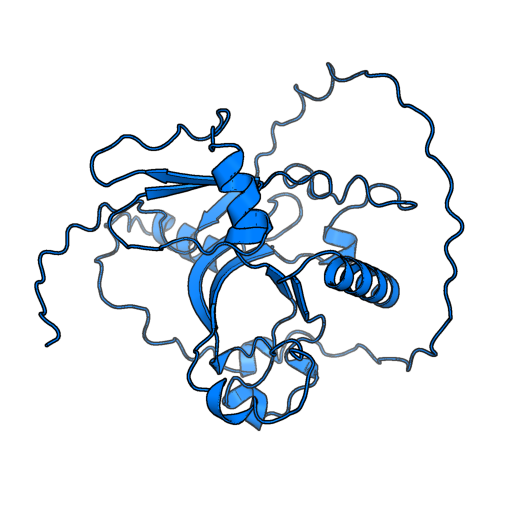1.00 87.44 103 TYR A CA 1
ATOM 788 C C . TYR A 1 103 ? -2.983 -13.715 -2.752 1.00 87.44 103 TYR A C 1
ATOM 790 O O . TYR A 1 103 ? -2.175 -14.038 -3.620 1.00 87.44 103 TYR A O 1
ATOM 798 N N . PHE A 1 104 ? -2.604 -13.183 -1.594 1.00 87.94 104 PHE A N 1
ATOM 799 C CA . PHE A 1 104 ? -1.215 -12.925 -1.248 1.00 87.94 104 PHE A CA 1
ATOM 800 C C . PHE A 1 104 ? -0.933 -13.468 0.141 1.00 87.94 104 PHE A C 1
ATOM 802 O O . PHE A 1 104 ? -1.401 -12.922 1.137 1.00 87.94 104 PHE A O 1
ATOM 809 N N . ASP A 1 105 ? -0.116 -14.511 0.187 1.00 89.56 105 ASP A N 1
ATOM 810 C CA . ASP A 1 105 ? 0.509 -14.969 1.413 1.00 89.56 105 ASP A CA 1
ATOM 811 C C . ASP A 1 105 ? 1.858 -14.264 1.547 1.00 89.56 105 ASP A C 1
ATOM 813 O O . ASP A 1 105 ? 2.849 -14.623 0.903 1.00 89.56 105 ASP A O 1
ATOM 817 N N . PHE A 1 106 ? 1.887 -13.224 2.378 1.00 84.88 106 PHE A N 1
ATOM 818 C CA . PHE A 1 106 ? 3.102 -12.464 2.654 1.00 84.88 106 PHE A CA 1
ATOM 819 C C . PHE A 1 106 ? 4.118 -13.255 3.496 1.00 84.88 106 PHE A C 1
ATOM 821 O O . PHE A 1 106 ? 5.302 -12.923 3.455 1.00 84.88 106 PHE A O 1
ATOM 828 N N . LEU A 1 107 ? 3.699 -14.294 4.231 1.00 85.06 107 LEU A N 1
ATOM 829 C CA . LEU A 1 107 ? 4.598 -15.138 5.028 1.00 85.06 107 LEU A CA 1
ATOM 830 C C . LEU A 1 107 ? 5.381 -16.071 4.108 1.00 85.06 107 LEU A C 1
ATOM 832 O O . LEU A 1 107 ? 6.600 -16.157 4.213 1.00 85.06 107 LEU A O 1
ATOM 836 N N . GLN A 1 108 ? 4.699 -16.716 3.161 1.00 88.25 108 GLN A N 1
ATOM 837 C CA . GLN A 1 108 ? 5.348 -17.577 2.167 1.00 88.25 108 GLN A CA 1
ATOM 838 C C . GLN A 1 108 ? 5.859 -16.820 0.935 1.00 88.25 108 GLN A C 1
ATOM 840 O O . GLN A 1 108 ? 6.553 -17.399 0.097 1.00 88.25 108 GLN A O 1
ATOM 845 N N . TRP A 1 109 ? 5.514 -15.538 0.811 1.00 89.94 109 TRP A N 1
ATOM 846 C CA . TRP A 1 109 ? 5.789 -14.697 -0.352 1.00 89.94 109 TRP A CA 1
ATOM 847 C C . TRP A 1 109 ? 5.262 -15.304 -1.663 1.00 89.94 109 TRP A C 1
ATOM 849 O O . TRP A 1 109 ? 5.948 -15.361 -2.694 1.00 89.94 109 TRP A O 1
ATOM 859 N N . LYS A 1 110 ? 4.023 -15.797 -1.606 1.00 91.19 110 LYS A N 1
ATOM 860 C CA . LYS A 1 110 ? 3.339 -16.472 -2.710 1.00 91.19 110 LYS A CA 1
ATOM 861 C C . LYS A 1 110 ? 2.035 -15.782 -3.062 1.00 91.19 110 LYS A C 1
ATOM 863 O O . LYS A 1 110 ? 1.336 -15.226 -2.221 1.00 91.19 110 LYS A O 1
ATOM 868 N N . CYS A 1 111 ? 1.715 -15.880 -4.337 1.00 89.69 111 CYS A N 1
ATOM 869 C CA . CYS A 1 111 ? 0.409 -15.592 -4.867 1.00 89.69 111 CYS A CA 1
ATOM 870 C C . CYS A 1 111 ? -0.446 -16.861 -4.778 1.00 89.69 111 CYS A C 1
ATOM 872 O O . CYS A 1 111 ? -0.004 -17.923 -5.223 1.00 89.69 111 CYS A O 1
ATOM 874 N N . LEU A 1 112 ? -1.627 -16.758 -4.176 1.00 91.44 112 LEU A N 1
ATOM 875 C CA . LEU A 1 112 ? -2.564 -17.856 -3.937 1.00 91.44 112 LEU A CA 1
ATOM 876 C C . LEU A 1 112 ? -3.891 -17.590 -4.661 1.00 91.44 112 LEU A C 1
ATOM 878 O O . LEU A 1 112 ? -4.170 -16.458 -5.048 1.00 91.44 112 LEU A O 1
ATOM 882 N N . ASN A 1 113 ? -4.712 -18.630 -4.819 1.00 86.50 113 ASN A N 1
ATOM 883 C CA . ASN A 1 113 ? -6.134 -18.532 -5.176 1.00 86.50 113 ASN A CA 1
ATOM 884 C C . ASN A 1 113 ? -6.473 -17.709 -6.437 1.00 86.50 113 ASN A C 1
ATOM 886 O O . ASN A 1 113 ? -7.596 -17.229 -6.575 1.00 86.50 113 ASN A O 1
ATOM 890 N N . PHE A 1 114 ? -5.536 -17.544 -7.377 1.00 82.38 114 PHE A N 1
ATOM 891 C CA . PHE A 1 114 ? -5.847 -16.947 -8.674 1.00 82.38 114 PHE A CA 1
ATOM 892 C C . PHE A 1 114 ? -6.599 -17.964 -9.545 1.00 82.38 114 PHE A C 1
ATOM 894 O O . PHE A 1 114 ? -6.100 -19.078 -9.732 1.00 82.38 114 PHE A O 1
ATOM 901 N N . PRO A 1 115 ? -7.768 -17.608 -10.110 1.00 79.50 115 PRO A N 1
ATOM 902 C CA . PRO A 1 115 ? -8.515 -18.510 -10.978 1.00 79.50 115 PRO A CA 1
ATOM 903 C C . PRO A 1 115 ? -7.647 -19.050 -12.119 1.00 79.50 115 PRO A C 1
ATOM 905 O O . PRO A 1 115 ? -6.909 -18.298 -12.756 1.00 79.50 115 PRO A O 1
ATOM 908 N N . ALA A 1 116 ? -7.730 -20.362 -12.354 1.00 85.88 116 ALA A N 1
ATOM 909 C CA . ALA A 1 116 ? -6.981 -21.094 -13.381 1.00 85.88 116 ALA A CA 1
ATOM 910 C C . ALA A 1 116 ? -5.439 -21.048 -13.268 1.00 85.88 116 ALA A C 1
ATOM 912 O O . ALA A 1 116 ? -4.747 -21.558 -14.151 1.00 85.88 116 ALA A O 1
ATOM 913 N N . ILE A 1 117 ? -4.875 -20.494 -12.188 1.00 85.50 117 ILE A N 1
ATOM 914 C CA . ILE A 1 117 ? -3.426 -20.390 -11.995 1.00 85.50 117 ILE A CA 1
ATOM 915 C C . ILE A 1 117 ? -3.024 -21.065 -10.692 1.00 85.50 117 ILE A C 1
ATOM 917 O O . ILE A 1 117 ? -3.517 -20.748 -9.613 1.00 85.50 117 ILE A O 1
ATOM 921 N N . ARG A 1 118 ? -2.067 -21.994 -10.790 1.00 90.25 118 ARG A N 1
ATOM 922 C CA . ARG A 1 118 ? -1.481 -22.623 -9.604 1.00 90.25 118 ARG A CA 1
ATOM 923 C C . ARG A 1 118 ? -0.755 -21.576 -8.759 1.00 90.25 118 ARG A C 1
ATOM 925 O O . ARG A 1 118 ? -0.105 -20.708 -9.342 1.00 90.25 118 ARG A O 1
ATOM 932 N N . PRO A 1 119 ? -0.776 -21.698 -7.421 1.00 92.88 119 PRO A N 1
ATOM 933 C CA . PRO A 1 119 ? 0.014 -20.840 -6.554 1.00 92.88 119 PRO A CA 1
ATOM 934 C C . PRO A 1 119 ? 1.466 -20.711 -7.022 1.00 92.88 119 PRO A C 1
ATOM 936 O O . PRO A 1 119 ? 2.113 -21.707 -7.354 1.00 92.88 119 PRO A O 1
ATOM 939 N N . PHE A 1 120 ? 1.989 -19.488 -7.043 1.00 91.31 120 PHE A N 1
ATOM 940 C CA . PHE A 1 120 ? 3.341 -19.209 -7.529 1.00 91.31 120 PHE A CA 1
ATOM 941 C C . PHE A 1 120 ? 4.054 -18.190 -6.637 1.00 91.31 120 PHE A C 1
ATOM 943 O O . PHE A 1 120 ? 3.429 -17.396 -5.940 1.00 91.31 120 PHE A O 1
ATOM 950 N N . SER A 1 121 ? 5.388 -18.212 -6.634 1.00 90.62 121 SER A N 1
ATOM 951 C CA . SER A 1 121 ? 6.179 -17.262 -5.842 1.00 90.62 121 SER A CA 1
ATOM 952 C C . SER A 1 121 ? 6.083 -15.854 -6.422 1.00 90.62 121 SER A C 1
ATOM 954 O O . SER A 1 121 ? 6.287 -15.669 -7.623 1.00 90.62 121 SER A O 1
ATOM 956 N N . LEU A 1 122 ? 5.876 -14.844 -5.576 1.00 86.88 122 LEU A N 1
ATOM 957 C CA . LEU A 1 122 ? 5.872 -13.442 -6.009 1.00 86.88 122 LEU A CA 1
ATOM 958 C C . LEU A 1 122 ? 7.216 -13.011 -6.612 1.00 86.88 122 LEU A C 1
ATOM 960 O O . LEU A 1 122 ? 7.236 -12.139 -7.476 1.00 86.88 122 LEU A O 1
ATOM 964 N N . VAL A 1 123 ? 8.319 -13.669 -6.234 1.00 88.81 123 VAL A N 1
ATOM 965 C CA . VAL A 1 123 ? 9.654 -13.446 -6.820 1.00 88.81 123 VAL A CA 1
ATOM 966 C C . VAL A 1 123 ? 9.653 -13.702 -8.328 1.00 88.81 123 VAL A C 1
ATOM 968 O O . VAL A 1 123 ? 10.369 -13.036 -9.065 1.00 88.81 123 VAL A O 1
ATOM 971 N N . SER A 1 124 ? 8.824 -14.630 -8.819 1.00 87.31 124 SER A N 1
ATOM 972 C CA . SER A 1 124 ? 8.750 -14.926 -10.257 1.00 87.31 124 SER A CA 1
ATOM 973 C C . SER A 1 124 ? 8.205 -13.762 -11.092 1.00 87.31 124 SER A C 1
ATOM 975 O O . SER A 1 124 ? 8.503 -13.685 -12.280 1.00 87.31 124 SER A O 1
ATOM 977 N N . ILE A 1 125 ? 7.434 -12.854 -10.479 1.00 82.69 125 ILE A N 1
ATOM 978 C CA . ILE A 1 125 ? 6.869 -11.673 -11.145 1.00 82.69 125 ILE A CA 1
ATOM 979 C C . ILE A 1 125 ? 7.667 -10.418 -10.801 1.00 82.69 125 ILE A C 1
ATOM 981 O O . ILE A 1 125 ? 7.990 -9.630 -11.685 1.00 82.69 125 ILE A O 1
ATOM 985 N N . LEU A 1 126 ? 7.965 -10.222 -9.518 1.00 82.81 126 LEU A N 1
ATOM 986 C CA . LEU A 1 126 ? 8.586 -8.999 -9.008 1.00 82.81 126 LEU A CA 1
ATOM 987 C C . LEU A 1 126 ? 10.118 -9.036 -9.091 1.00 82.81 126 LEU A C 1
ATOM 989 O O . LEU A 1 126 ? 10.775 -8.031 -8.835 1.00 82.81 126 LEU A O 1
ATOM 993 N N . GLY A 1 127 ? 10.703 -10.192 -9.413 1.00 86.56 127 GLY A N 1
ATOM 994 C CA . GLY A 1 127 ? 12.131 -10.420 -9.228 1.00 86.56 127 GLY A CA 1
ATOM 995 C C . GLY A 1 127 ? 12.514 -10.293 -7.749 1.00 86.56 127 GLY A C 1
ATOM 996 O O . GLY A 1 127 ? 11.662 -10.490 -6.883 1.00 86.56 127 GLY A O 1
ATOM 997 N N . PRO A 1 128 ? 13.774 -9.943 -7.440 1.00 84.62 128 PRO A N 1
ATOM 998 C CA . PRO A 1 128 ? 14.257 -9.680 -6.088 1.00 84.62 128 PRO A CA 1
ATOM 999 C C . PRO A 1 128 ? 13.938 -8.236 -5.627 1.00 84.62 128 PRO A C 1
ATOM 1001 O O . PRO A 1 128 ? 14.797 -7.551 -5.073 1.00 84.62 128 PRO A O 1
ATOM 1004 N N . GLN A 1 129 ? 12.702 -7.763 -5.819 1.00 84.56 129 GLN A N 1
ATOM 1005 C CA . GLN A 1 129 ? 12.230 -6.457 -5.341 1.00 84.56 129 GLN A CA 1
ATOM 1006 C C . GLN A 1 129 ? 11.357 -6.539 -4.076 1.00 84.56 129 GLN A C 1
ATOM 1008 O O . GLN A 1 129 ? 10.521 -7.429 -3.921 1.00 84.56 129 GLN A O 1
ATOM 1013 N N . HIS A 1 130 ? 11.517 -5.563 -3.181 1.00 85.75 130 HIS A N 1
ATOM 1014 C CA . HIS A 1 130 ? 10.625 -5.370 -2.036 1.00 85.75 130 HIS A CA 1
ATOM 1015 C C . HIS A 1 130 ? 9.289 -4.752 -2.475 1.00 85.75 130 HIS A C 1
ATOM 1017 O O . HIS A 1 130 ? 9.199 -4.106 -3.518 1.00 85.75 130 HIS A O 1
ATOM 1023 N N . LEU A 1 131 ? 8.256 -4.910 -1.650 1.00 86.81 131 LEU A N 1
ATOM 1024 C CA . LEU A 1 131 ? 6.986 -4.216 -1.833 1.00 86.81 131 LEU A CA 1
ATOM 1025 C C . LEU A 1 131 ? 7.020 -2.879 -1.100 1.00 86.81 131 LEU A C 1
ATOM 1027 O O . LEU A 1 131 ? 7.359 -2.815 0.083 1.00 86.81 131 LEU A O 1
ATOM 1031 N N . GLN A 1 132 ? 6.629 -1.819 -1.798 1.00 89.56 132 GLN A N 1
ATOM 1032 C CA . GLN A 1 132 ? 6.421 -0.508 -1.204 1.00 89.56 132 GLN A CA 1
ATOM 1033 C C . GLN A 1 132 ? 4.919 -0.264 -1.044 1.00 89.56 132 GLN A C 1
ATOM 1035 O O . GLN A 1 132 ? 4.181 -0.209 -2.026 1.00 89.56 132 GLN A O 1
ATOM 1040 N N . LEU A 1 133 ? 4.475 -0.113 0.202 1.00 90.00 133 LEU A N 1
ATOM 1041 C CA . LEU A 1 133 ? 3.122 0.308 0.536 1.00 90.00 133 LEU A CA 1
ATOM 1042 C C . LEU A 1 133 ? 3.147 1.798 0.868 1.00 90.00 133 LEU A C 1
ATOM 1044 O O . LEU A 1 133 ? 3.803 2.213 1.825 1.00 90.00 133 LEU A O 1
ATOM 1048 N N . SER A 1 134 ? 2.413 2.590 0.093 1.00 91.88 134 SER A N 1
ATOM 1049 C CA . SER A 1 134 ? 2.322 4.034 0.290 1.00 91.88 134 SER A CA 1
ATOM 1050 C C . SER A 1 134 ? 0.869 4.471 0.420 1.00 91.88 134 SER A C 1
ATOM 1052 O O . SER A 1 134 ? 0.035 4.089 -0.398 1.00 91.88 134 SER A O 1
ATOM 1054 N N . MET A 1 135 ? 0.582 5.296 1.426 1.00 92.12 135 MET A N 1
ATOM 1055 C CA . MET A 1 135 ? -0.681 6.029 1.534 1.00 92.12 135 MET A CA 1
ATOM 1056 C C . MET A 1 135 ? -0.430 7.464 1.089 1.00 92.12 135 MET A C 1
ATOM 1058 O O . MET A 1 135 ? 0.502 8.112 1.574 1.00 92.12 135 MET A O 1
ATOM 1062 N N . TYR A 1 136 ? -1.228 7.938 0.138 1.00 93.62 136 TYR A N 1
ATOM 1063 C CA . TYR A 1 136 ? -1.037 9.245 -0.473 1.00 93.62 136 TYR A CA 1
ATOM 1064 C C . TYR A 1 136 ? -2.354 9.881 -0.900 1.00 93.62 136 TYR A C 1
ATOM 1066 O O . TYR A 1 136 ? -3.346 9.193 -1.138 1.00 93.62 136 TYR A O 1
ATOM 1074 N N . CYS A 1 137 ? -2.317 11.202 -1.045 1.00 92.31 137 CYS A N 1
ATOM 1075 C CA . CYS A 1 137 ? -3.370 11.996 -1.662 1.00 92.31 137 CYS A CA 1
ATOM 1076 C C . CYS A 1 137 ? -2.914 12.488 -3.039 1.00 92.31 137 CYS A C 1
ATOM 1078 O O . CYS A 1 137 ? -1.715 12.654 -3.286 1.00 92.31 137 CYS A O 1
ATOM 1080 N N . LEU A 1 138 ? -3.874 12.740 -3.928 1.00 91.12 138 LEU A N 1
ATOM 1081 C CA . LEU A 1 138 ? -3.631 13.404 -5.206 1.00 91.12 138 LEU A CA 1
ATOM 1082 C C . LEU A 1 138 ? -3.979 14.891 -5.086 1.00 91.12 138 LEU A C 1
ATOM 1084 O O . LEU A 1 138 ? -5.043 15.235 -4.585 1.00 91.12 138 LEU A O 1
ATOM 1088 N N . ASN A 1 139 ? -3.113 15.778 -5.573 1.00 88.25 139 ASN A N 1
ATOM 1089 C CA . ASN A 1 139 ? -3.334 17.227 -5.485 1.00 88.25 139 ASN A CA 1
ATOM 1090 C C . ASN A 1 139 ? -4.524 17.667 -6.367 1.00 88.25 139 ASN A C 1
ATOM 1092 O O . ASN A 1 139 ? -4.505 17.445 -7.574 1.00 88.25 139 ASN A O 1
ATOM 1096 N N . GLU A 1 140 ? -5.553 18.314 -5.816 1.00 74.81 140 GLU A N 1
ATOM 1097 C CA . GLU A 1 140 ? -6.802 18.648 -6.540 1.00 74.81 140 GLU A CA 1
ATOM 1098 C C . GLU A 1 140 ? -6.651 19.730 -7.627 1.00 74.81 140 GLU A C 1
ATOM 1100 O O . GLU A 1 140 ? -7.453 19.804 -8.556 1.00 74.81 140 GLU A O 1
ATOM 1105 N N . GLN A 1 141 ? -5.610 20.567 -7.565 1.00 68.06 141 GLN A N 1
ATOM 1106 C CA . GLN A 1 141 ? -5.493 21.768 -8.411 1.00 68.06 141 GLN A CA 1
ATOM 1107 C C . GLN A 1 141 ? -5.455 21.497 -9.931 1.00 68.06 141 GLN A C 1
ATOM 1109 O O . GLN A 1 141 ? -5.773 22.389 -10.717 1.00 68.06 141 GLN A O 1
ATOM 1114 N N . GLU A 1 142 ? -5.129 20.279 -10.372 1.00 64.44 142 GLU A N 1
ATOM 1115 C CA . GLU A 1 142 ? -5.157 19.904 -11.797 1.00 64.44 142 GLU A CA 1
ATOM 1116 C C . GLU A 1 142 ? -6.525 19.386 -12.294 1.00 64.44 142 GLU A C 1
ATOM 1118 O O . GLU A 1 142 ? -6.724 19.195 -13.498 1.00 64.44 142 GLU A O 1
ATOM 1123 N N . GLU A 1 143 ? -7.499 19.177 -11.406 1.00 56.31 143 GLU A N 1
ATOM 1124 C CA . GLU A 1 143 ? -8.823 18.639 -11.763 1.00 56.31 143 GLU A CA 1
ATOM 1125 C C . GLU A 1 143 ? -9.723 19.681 -12.439 1.00 56.31 143 GLU A C 1
ATOM 1127 O O . GLU A 1 143 ? -10.532 19.363 -13.318 1.00 56.31 143 GLU A O 1
ATOM 1132 N N . ALA A 1 144 ? -9.535 20.957 -12.095 1.00 57.84 144 ALA A N 1
ATOM 1133 C CA . ALA A 1 144 ? -10.304 22.060 -12.663 1.00 57.84 144 ALA A CA 1
ATOM 1134 C C . ALA A 1 144 ? -9.994 22.306 -14.154 1.00 57.84 144 ALA A C 1
ATOM 1136 O O . ALA A 1 144 ? -10.815 22.872 -14.876 1.00 57.84 144 ALA A O 1
ATOM 1137 N N . SER A 1 145 ? -8.822 21.880 -14.638 1.00 57.66 145 SER A N 1
ATOM 1138 C CA . SER A 1 145 ? -8.387 22.121 -16.021 1.00 57.66 145 SER A CA 1
ATOM 1139 C C . SER A 1 145 ? -8.728 20.977 -16.982 1.00 57.66 145 SER A C 1
ATOM 1141 O O . SER A 1 145 ? -8.811 21.201 -18.190 1.00 57.66 145 SER A O 1
ATOM 1143 N N . SER A 1 146 ? -8.977 19.768 -16.471 1.00 56.78 146 SER A N 1
ATOM 1144 C CA . SER A 1 146 ? -9.152 18.546 -17.272 1.00 56.78 146 SER A CA 1
ATOM 1145 C C . SER A 1 146 ? -10.610 18.058 -17.384 1.00 56.78 146 SER A C 1
ATOM 1147 O O . SER A 1 146 ? -10.907 17.175 -18.190 1.00 56.78 146 SER A O 1
ATOM 1149 N N . SER A 1 147 ? -11.547 18.676 -16.659 1.00 52.78 147 SER A N 1
ATOM 1150 C CA . SER A 1 147 ? -12.946 18.236 -16.502 1.00 52.78 147 SER A CA 1
ATOM 1151 C C . SER A 1 147 ? -13.966 18.813 -17.505 1.00 52.78 147 SER A C 1
ATOM 1153 O O . SER A 1 147 ? -15.157 18.534 -17.398 1.00 52.78 147 SER A O 1
ATOM 1155 N N . LYS A 1 148 ? -13.553 19.549 -18.549 1.00 54.19 148 LYS A N 1
ATOM 1156 C CA . LYS A 1 148 ? -14.488 20.099 -19.566 1.00 54.19 148 LYS A CA 1
ATOM 1157 C C . LYS A 1 148 ? -14.935 19.109 -20.663 1.00 54.19 148 LYS A C 1
ATOM 1159 O O . LYS A 1 148 ? -15.434 19.534 -21.702 1.00 54.19 148 LYS A O 1
ATOM 1164 N N . GLY A 1 149 ? -14.766 17.800 -20.468 1.00 51.84 149 GLY A N 1
ATOM 1165 C CA . GLY A 1 149 ? -15.156 16.768 -21.437 1.00 51.84 149 GLY A CA 1
ATOM 1166 C C . GLY A 1 149 ? -16.356 15.942 -20.970 1.00 51.84 149 GLY A C 1
ATOM 1167 O O . GLY A 1 149 ? -16.299 15.325 -19.912 1.00 51.84 149 GLY A O 1
ATOM 1168 N N . ASN A 1 150 ? -17.420 15.903 -21.776 1.00 44.12 150 ASN A N 1
ATOM 1169 C CA . ASN A 1 150 ? -18.641 15.122 -21.547 1.00 44.12 150 ASN A CA 1
ATOM 1170 C C . ASN A 1 150 ? -18.366 13.660 -21.119 1.00 44.12 150 ASN A C 1
ATOM 1172 O O . ASN A 1 150 ? -17.926 12.843 -21.924 1.00 44.12 150 ASN A O 1
ATOM 1176 N N . GLY A 1 151 ? -18.746 13.310 -19.888 1.00 50.19 151 GLY A N 1
ATOM 1177 C CA . GLY A 1 151 ? -19.567 12.115 -19.651 1.00 50.19 151 GLY A CA 1
ATOM 1178 C C . GLY A 1 151 ? -18.917 10.830 -19.133 1.00 50.19 151 GLY A C 1
ATOM 1179 O O . GLY A 1 151 ? -19.652 9.939 -18.727 1.00 50.19 151 GLY A O 1
ATOM 1180 N N . THR A 1 152 ? -17.594 10.703 -19.059 1.00 54.56 152 THR A N 1
ATOM 1181 C CA . THR A 1 152 ? -16.969 9.551 -18.379 1.00 54.56 152 THR A CA 1
ATOM 1182 C C . THR A 1 152 ? -15.757 10.026 -17.603 1.00 54.56 152 THR A C 1
ATOM 1184 O O . THR A 1 152 ? -14.844 10.584 -18.214 1.00 54.56 152 THR A O 1
ATOM 1187 N N . ALA A 1 153 ? -15.736 9.813 -16.285 1.00 58.03 153 ALA A N 1
ATOM 1188 C CA . ALA A 1 153 ? -14.579 10.088 -15.441 1.00 58.03 153 ALA A CA 1
ATOM 1189 C C . ALA A 1 153 ? -13.382 9.275 -15.960 1.00 58.03 153 ALA A C 1
ATOM 1191 O O . ALA A 1 153 ? -13.217 8.096 -15.647 1.00 58.03 153 ALA A O 1
ATOM 1192 N N . LYS A 1 154 ? -12.575 9.877 -16.841 1.00 63.91 154 LYS A N 1
ATOM 1193 C CA . LYS A 1 154 ? -11.343 9.255 -17.314 1.00 63.91 154 LYS A CA 1
ATOM 1194 C C . LYS A 1 154 ? -10.455 9.067 -16.094 1.00 63.91 154 LYS A C 1
ATOM 1196 O O . LYS A 1 154 ? -10.206 10.017 -15.361 1.00 63.91 154 LYS A O 1
ATOM 1201 N N . SER A 1 155 ? -9.998 7.832 -15.897 1.00 74.81 155 SER A N 1
ATOM 1202 C CA . SER A 1 155 ? -9.028 7.460 -14.867 1.00 74.81 155 SER A CA 1
ATOM 1203 C C . SER A 1 155 ? -7.887 8.477 -14.841 1.00 74.81 155 SER A C 1
ATOM 1205 O O . SER A 1 155 ? -7.085 8.518 -15.776 1.00 74.81 155 SER A O 1
ATOM 1207 N N . ARG A 1 156 ? -7.821 9.284 -13.779 1.00 83.94 156 ARG A N 1
ATOM 1208 C CA . ARG A 1 156 ? -6.758 10.268 -13.570 1.00 83.94 156 ARG A CA 1
ATOM 1209 C C . ARG A 1 156 ? -5.404 9.540 -13.509 1.00 83.94 156 ARG A C 1
ATOM 1211 O O . ARG A 1 156 ? -5.334 8.489 -12.875 1.00 83.94 156 ARG A O 1
ATOM 1218 N N . PRO A 1 157 ? -4.349 10.020 -14.188 1.00 89.62 157 PRO A N 1
ATOM 1219 C CA . PRO A 1 157 ? -3.008 9.466 -14.031 1.00 89.62 157 PRO A CA 1
ATOM 1220 C C . PRO A 1 157 ? -2.417 9.861 -12.673 1.00 89.62 157 PRO A C 1
ATOM 1222 O O . PRO A 1 157 ? -2.533 11.011 -12.246 1.00 89.62 157 PRO A O 1
ATOM 1225 N N . HIS A 1 158 ? -1.754 8.918 -12.008 1.00 92.69 158 HIS A N 1
ATOM 1226 C CA . HIS A 1 158 ? -1.121 9.131 -10.708 1.00 92.69 158 HIS A CA 1
ATOM 1227 C C . HIS A 1 158 ? 0.331 9.583 -10.910 1.00 92.69 158 HIS A C 1
ATOM 1229 O O . HIS A 1 158 ? 1.280 8.841 -10.657 1.00 92.69 158 HIS A O 1
ATOM 1235 N N . TYR A 1 159 ? 0.507 10.787 -11.462 1.00 93.69 159 TYR A N 1
ATOM 1236 C CA . TYR A 1 159 ? 1.843 11.337 -11.685 1.00 93.69 159 TYR A CA 1
ATOM 1237 C C . TYR A 1 159 ? 2.566 11.589 -10.368 1.00 93.69 159 TYR A C 1
ATOM 1239 O O . TYR A 1 159 ? 1.964 12.089 -9.420 1.00 93.69 159 TYR A O 1
ATOM 1247 N N . VAL A 1 160 ? 3.868 11.311 -10.335 1.00 93.38 160 VAL A N 1
ATOM 1248 C CA . VAL A 1 160 ? 4.704 11.511 -9.142 1.00 93.38 160 VAL A CA 1
ATOM 1249 C C . VAL A 1 160 ? 4.621 12.952 -8.627 1.00 93.38 160 VAL A C 1
ATOM 1251 O O . VAL A 1 160 ? 4.500 13.149 -7.424 1.00 93.38 160 VAL A O 1
ATOM 1254 N N . CYS A 1 161 ? 4.590 13.954 -9.512 1.00 93.19 161 CYS A N 1
ATOM 1255 C CA . CYS A 1 161 ? 4.450 15.367 -9.130 1.00 93.19 161 CYS A CA 1
ATOM 1256 C C . CYS A 1 161 ? 3.119 15.713 -8.436 1.00 93.19 161 CYS A C 1
ATOM 1258 O O . CYS A 1 161 ? 3.021 16.740 -7.769 1.00 93.19 161 CYS A O 1
ATOM 1260 N N . ASN A 1 162 ? 2.099 14.868 -8.590 1.00 93.38 162 ASN A N 1
ATOM 1261 C CA . ASN A 1 162 ? 0.759 15.083 -8.048 1.00 93.38 162 ASN A CA 1
ATOM 1262 C C . ASN A 1 162 ? 0.480 14.264 -6.790 1.00 93.38 162 ASN A C 1
ATOM 1264 O O . ASN A 1 162 ? -0.610 14.383 -6.233 1.00 93.38 162 ASN A O 1
ATOM 1268 N N . ILE A 1 163 ? 1.418 13.414 -6.380 1.00 93.44 163 ILE A N 1
ATOM 1269 C CA . ILE A 1 163 ? 1.274 12.510 -5.247 1.00 93.44 163 ILE A CA 1
ATOM 1270 C C . ILE A 1 163 ? 1.898 13.158 -4.015 1.00 93.44 163 ILE A C 1
ATOM 1272 O O . ILE A 1 163 ? 3.100 13.412 -3.974 1.00 93.44 163 ILE A O 1
ATOM 1276 N N . THR A 1 164 ? 1.092 13.330 -2.972 1.00 93.31 164 THR A N 1
ATOM 1277 C CA . THR A 1 164 ? 1.567 13.701 -1.638 1.00 93.31 164 THR A CA 1
ATOM 1278 C C . THR A 1 164 ? 1.447 12.482 -0.729 1.00 93.31 164 THR A C 1
ATOM 1280 O O . THR A 1 164 ? 0.352 12.140 -0.283 1.00 93.31 164 THR A O 1
ATOM 1283 N N . SER A 1 165 ? 2.566 11.789 -0.493 1.00 90.56 165 SER A N 1
ATOM 1284 C CA . SER A 1 165 ? 2.615 10.604 0.375 1.00 90.56 165 SER A CA 1
ATOM 1285 C C . SER A 1 165 ? 2.807 10.993 1.838 1.00 90.56 165 SER A C 1
ATOM 1287 O O . SER A 1 165 ? 3.632 11.850 2.149 1.00 90.56 165 SER A O 1
ATOM 1289 N N . PHE A 1 166 ? 2.070 10.337 2.731 1.00 87.12 166 PHE A N 1
ATOM 1290 C CA . PHE A 1 166 ? 2.123 10.577 4.176 1.00 87.12 166 PHE A CA 1
ATOM 1291 C C . PHE A 1 166 ? 2.435 9.314 4.992 1.00 87.12 166 PHE A C 1
ATOM 1293 O O . PHE A 1 166 ? 2.841 9.424 6.146 1.00 87.12 166 PHE A O 1
ATOM 1300 N N . VAL A 1 167 ? 2.325 8.119 4.400 1.00 88.25 167 VAL A N 1
ATOM 1301 C CA . VAL A 1 167 ? 2.846 6.870 4.982 1.00 88.25 167 VAL A CA 1
ATOM 1302 C C . VAL A 1 167 ? 3.620 6.120 3.913 1.00 88.25 167 VAL A C 1
ATOM 1304 O O . VAL A 1 167 ? 3.096 5.893 2.827 1.00 88.25 167 VAL A O 1
ATOM 1307 N N . ASN A 1 168 ? 4.842 5.686 4.232 1.00 88.19 168 ASN A N 1
ATOM 1308 C CA . ASN A 1 168 ? 5.642 4.818 3.371 1.00 88.19 168 ASN A CA 1
ATOM 1309 C C . ASN A 1 168 ? 6.201 3.643 4.176 1.00 88.19 168 ASN A C 1
ATOM 1311 O O . ASN A 1 168 ? 7.013 3.810 5.088 1.00 88.19 168 ASN A O 1
ATOM 1315 N N . THR A 1 169 ? 5.774 2.438 3.815 1.00 87.19 169 THR A N 1
ATOM 1316 C CA . THR A 1 169 ? 6.225 1.194 4.434 1.00 87.19 169 THR A CA 1
ATOM 1317 C C . THR A 1 169 ? 6.879 0.296 3.401 1.00 87.19 169 THR A C 1
ATOM 1319 O O . THR A 1 169 ? 6.377 0.127 2.293 1.00 87.19 169 THR A O 1
ATOM 1322 N N . GLU A 1 170 ? 8.002 -0.300 3.789 1.00 88.88 170 GLU A N 1
ATOM 1323 C CA . GLU A 1 170 ? 8.700 -1.300 2.997 1.00 88.88 170 GLU A CA 1
ATOM 1324 C C . GLU A 1 170 ? 8.411 -2.686 3.584 1.00 88.88 170 GLU A C 1
ATOM 1326 O O . GLU A 1 170 ? 8.551 -2.907 4.793 1.00 88.88 170 GLU A O 1
ATOM 1331 N N . ILE A 1 171 ? 7.999 -3.620 2.728 1.00 86.88 171 ILE A N 1
ATOM 1332 C CA . ILE A 1 171 ? 7.759 -5.015 3.089 1.00 86.88 171 ILE A CA 1
ATOM 1333 C C . ILE A 1 171 ? 8.699 -5.876 2.256 1.00 86.88 171 ILE A C 1
ATOM 1335 O O . ILE A 1 171 ? 8.713 -5.810 1.027 1.00 86.88 171 ILE A O 1
ATOM 1339 N N . SER A 1 172 ? 9.491 -6.702 2.930 1.00 86.25 172 SER A N 1
ATOM 1340 C CA . SER A 1 172 ? 10.423 -7.616 2.275 1.00 86.25 172 SER A CA 1
ATOM 1341 C C . SER A 1 172 ? 10.442 -8.960 2.991 1.00 86.25 172 SER A C 1
ATOM 1343 O O . SER A 1 172 ? 10.271 -9.047 4.211 1.00 86.25 172 SER A O 1
ATOM 1345 N N . HIS A 1 173 ? 10.668 -10.021 2.222 1.00 84.69 173 HIS A N 1
ATOM 1346 C CA . HIS A 1 173 ? 10.881 -11.357 2.759 1.00 84.69 173 HIS A CA 1
ATOM 1347 C C . HIS A 1 173 ? 12.379 -11.676 2.842 1.00 84.69 173 HIS A C 1
ATOM 1349 O O . HIS A 1 173 ? 13.068 -11.803 1.831 1.00 84.69 173 HIS A O 1
ATOM 1355 N N . LYS A 1 174 ? 12.888 -11.890 4.058 1.00 80.94 174 LYS A N 1
ATOM 1356 C CA . LYS A 1 174 ? 14.325 -12.094 4.322 1.00 80.94 174 LYS A CA 1
ATOM 1357 C C . LYS A 1 174 ? 14.964 -13.235 3.520 1.00 80.94 174 LYS A C 1
ATOM 1359 O O . LYS A 1 174 ? 16.151 -13.185 3.235 1.00 80.94 174 LYS A O 1
ATOM 1364 N N . GLY A 1 175 ? 14.199 -14.279 3.202 1.00 82.75 175 GLY A N 1
ATOM 1365 C CA . GLY A 1 175 ? 14.699 -15.427 2.437 1.00 82.75 175 GLY A CA 1
ATOM 1366 C C . GLY A 1 175 ? 14.788 -15.205 0.925 1.00 82.75 175 GLY A C 1
ATOM 1367 O O . GLY A 1 175 ? 15.395 -16.022 0.246 1.00 82.75 175 GLY A O 1
ATOM 1368 N N . PHE A 1 176 ? 14.176 -14.140 0.401 1.00 79.19 176 PHE A N 1
ATOM 1369 C CA . PHE A 1 176 ? 14.073 -13.894 -1.042 1.00 79.19 176 PHE A CA 1
ATOM 1370 C C . PHE A 1 176 ? 14.687 -12.557 -1.472 1.00 79.19 176 PHE A C 1
ATOM 1372 O O . PHE A 1 176 ? 14.986 -12.387 -2.650 1.00 79.19 176 PHE A O 1
ATOM 1379 N N . PHE A 1 177 ? 14.880 -11.621 -0.537 1.00 80.31 177 PHE A N 1
ATOM 1380 C CA . PHE A 1 177 ? 15.274 -10.249 -0.837 1.00 80.31 177 PHE A CA 1
ATOM 1381 C C . PHE A 1 177 ? 16.392 -9.762 0.068 1.00 80.31 177 PHE A C 1
ATOM 1383 O O . PHE A 1 177 ? 16.412 -10.039 1.271 1.00 80.31 177 PHE A O 1
ATOM 1390 N N . ASP A 1 178 ? 17.251 -8.928 -0.510 1.00 77.50 178 ASP A N 1
ATOM 1391 C CA . ASP A 1 178 ? 18.062 -8.015 0.275 1.00 77.50 178 ASP A CA 1
ATOM 1392 C C . ASP A 1 178 ? 17.169 -6.993 0.980 1.00 77.50 178 ASP A C 1
ATOM 1394 O O . ASP A 1 178 ? 16.109 -6.602 0.487 1.00 77.50 178 ASP A O 1
ATOM 1398 N N . LEU A 1 179 ? 17.635 -6.510 2.133 1.00 78.81 179 LEU A N 1
ATOM 1399 C CA . LEU A 1 179 ? 17.008 -5.374 2.802 1.00 78.81 179 LEU A CA 1
ATOM 1400 C C . LEU A 1 179 ? 16.927 -4.199 1.819 1.00 78.81 179 LEU A C 1
ATOM 1402 O O . LEU A 1 179 ? 17.945 -3.817 1.225 1.00 78.81 179 LEU A O 1
ATOM 1406 N N . GLY A 1 180 ? 15.745 -3.610 1.658 1.00 78.56 180 GLY A N 1
ATOM 1407 C CA . GLY A 1 180 ? 15.604 -2.420 0.840 1.00 78.56 180 GLY A CA 1
ATOM 1408 C C . GLY A 1 180 ? 16.233 -1.192 1.507 1.00 78.56 180 GLY A C 1
ATOM 1409 O O . GLY A 1 180 ? 16.760 -1.258 2.632 1.00 78.56 180 GLY A O 1
ATOM 1410 N N . PRO A 1 181 ? 16.276 -0.060 0.790 1.00 81.44 181 PRO A N 1
ATOM 1411 C CA . PRO A 1 181 ? 16.994 1.134 1.224 1.00 81.44 181 PRO A CA 1
ATOM 1412 C C . PRO A 1 181 ? 16.515 1.664 2.582 1.00 81.44 181 PRO A C 1
ATOM 1414 O O . PRO A 1 181 ? 17.341 2.040 3.422 1.00 81.44 181 PRO A O 1
ATOM 1417 N N . CYS A 1 182 ? 15.201 1.639 2.840 1.00 78.06 182 CYS A N 1
ATOM 1418 C CA . CYS A 1 182 ? 14.629 2.117 4.098 1.00 78.06 182 CYS A CA 1
ATOM 1419 C C . CYS A 1 182 ? 15.065 1.227 5.266 1.00 78.06 182 CYS A C 1
ATOM 1421 O O . CYS A 1 182 ? 15.534 1.720 6.300 1.00 78.06 182 CYS A O 1
ATOM 1423 N N . ALA A 1 183 ? 15.001 -0.093 5.079 1.00 79.56 183 ALA A N 1
ATOM 1424 C CA . ALA A 1 183 ? 15.453 -1.050 6.077 1.00 79.56 183 ALA A CA 1
ATOM 1425 C C . ALA A 1 183 ? 16.965 -0.934 6.338 1.00 79.56 183 ALA A C 1
ATOM 1427 O O . ALA A 1 183 ? 17.387 -0.926 7.497 1.00 79.56 183 ALA A O 1
ATOM 1428 N N . LYS A 1 184 ? 17.785 -0.768 5.291 1.00 83.62 184 LYS A N 1
ATOM 1429 C CA . LYS A 1 184 ? 19.239 -0.552 5.403 1.00 83.62 184 LYS A CA 1
ATOM 1430 C C . LYS A 1 184 ? 19.569 0.709 6.208 1.00 83.62 184 LYS A C 1
ATOM 1432 O O . LYS A 1 184 ? 20.337 0.623 7.169 1.00 83.62 184 LYS A O 1
ATOM 1437 N N . LYS A 1 185 ? 18.950 1.853 5.884 1.00 83.12 185 LYS A N 1
ATOM 1438 C CA . LYS A 1 185 ? 19.138 3.135 6.597 1.00 83.12 185 LYS A CA 1
ATOM 1439 C C . LYS A 1 185 ? 18.749 3.017 8.073 1.00 83.12 185 LYS A C 1
ATOM 1441 O O . LYS A 1 185 ? 19.491 3.461 8.949 1.00 83.12 185 LYS A O 1
ATOM 1446 N N . SER A 1 186 ? 17.625 2.362 8.363 1.00 77.31 186 SER A N 1
ATOM 1447 C CA . SER A 1 186 ? 17.159 2.108 9.732 1.00 77.31 186 SER A CA 1
ATOM 1448 C C . SER A 1 186 ? 18.122 1.209 10.521 1.00 77.31 186 SER A C 1
ATOM 1450 O O . SER A 1 186 ? 18.527 1.542 11.635 1.00 77.31 186 SER A O 1
ATOM 1452 N N . MET A 1 187 ? 18.574 0.101 9.927 1.00 80.50 187 MET A N 1
ATOM 1453 C CA . MET A 1 187 ? 19.536 -0.808 10.558 1.00 80.50 187 MET A CA 1
ATOM 1454 C C . MET A 1 187 ? 20.889 -0.135 10.818 1.00 80.50 187 MET A C 1
ATOM 1456 O O . MET A 1 187 ? 21.498 -0.384 11.856 1.00 80.50 187 MET A O 1
ATOM 1460 N N . ALA A 1 188 ? 21.351 0.735 9.915 1.00 86.75 188 ALA A N 1
ATOM 1461 C CA . ALA A 1 188 ? 22.564 1.523 10.120 1.00 86.75 188 ALA A CA 1
ATOM 1462 C C . ALA A 1 188 ? 22.431 2.476 11.322 1.00 86.75 188 ALA A C 1
ATOM 1464 O O . ALA A 1 188 ? 23.340 2.540 12.148 1.00 86.75 188 ALA A O 1
ATOM 1465 N N . ARG A 1 189 ? 21.278 3.147 11.481 1.00 82.25 189 ARG A N 1
ATOM 1466 C CA . ARG A 1 189 ? 20.993 4.017 12.640 1.00 82.25 189 ARG A CA 1
ATOM 1467 C C . ARG A 1 189 ? 20.998 3.251 13.963 1.00 82.25 189 ARG A C 1
ATOM 1469 O O . ARG A 1 189 ? 21.609 3.712 14.924 1.00 82.25 189 ARG A O 1
ATOM 1476 N N . LEU A 1 190 ? 20.375 2.070 13.993 1.00 81.56 190 LEU A N 1
ATOM 1477 C CA . LEU A 1 190 ? 20.379 1.198 15.174 1.00 81.56 190 LEU A CA 1
ATOM 1478 C C . LEU A 1 190 ? 21.799 0.749 15.542 1.00 81.56 190 LEU A C 1
ATOM 1480 O O . LEU A 1 190 ? 22.179 0.816 16.707 1.00 81.56 190 LEU A O 1
ATOM 1484 N N . LYS A 1 191 ? 22.604 0.337 14.552 1.00 87.19 191 LYS A N 1
ATOM 1485 C CA . LYS A 1 191 ? 24.006 -0.061 14.769 1.00 87.19 191 LYS A CA 1
ATOM 1486 C C . LYS A 1 191 ? 24.880 1.090 15.265 1.00 87.19 191 LYS A C 1
ATOM 1488 O O . LYS A 1 191 ? 25.783 0.855 16.056 1.00 87.19 191 LYS A O 1
ATOM 1493 N N . ALA A 1 192 ? 24.600 2.318 14.833 1.00 90.00 192 ALA A N 1
ATOM 1494 C CA . ALA A 1 192 ? 25.310 3.512 15.284 1.00 90.00 192 ALA A CA 1
ATOM 1495 C C . ALA A 1 192 ? 24.973 3.917 16.735 1.00 90.00 192 ALA A C 1
ATOM 1497 O O . ALA A 1 192 ? 25.457 4.945 17.199 1.00 90.00 192 ALA A O 1
ATOM 1498 N N . GLY A 1 193 ? 24.115 3.165 17.441 1.00 83.31 193 GLY A N 1
ATOM 1499 C CA . GLY A 1 193 ? 23.667 3.515 18.791 1.00 83.31 193 GLY A CA 1
ATOM 1500 C C . GLY A 1 193 ? 22.803 4.777 18.832 1.00 83.31 193 GLY A C 1
ATOM 1501 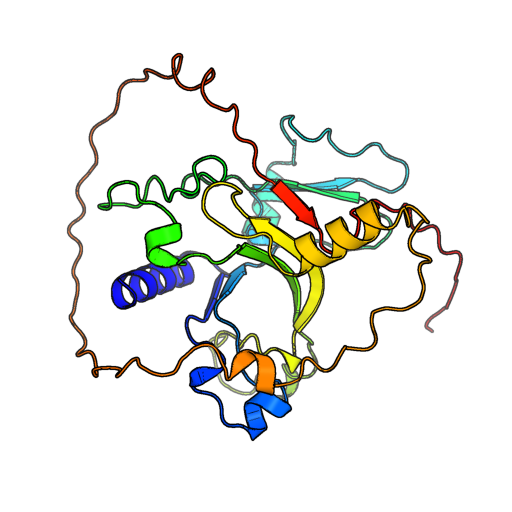O O . GLY A 1 193 ? 22.507 5.288 19.908 1.00 83.31 193 GLY A O 1
ATOM 1502 N N . ASN A 1 194 ? 22.371 5.283 17.671 1.00 73.56 194 ASN A N 1
ATOM 1503 C CA . ASN A 1 194 ? 21.538 6.471 17.574 1.00 73.56 194 ASN A CA 1
ATOM 1504 C C . ASN A 1 194 ? 20.067 6.079 17.768 1.00 73.56 194 ASN A C 1
ATOM 1506 O O . ASN A 1 194 ? 19.251 6.148 16.851 1.00 73.56 194 ASN A O 1
ATOM 1510 N N . THR A 1 195 ? 19.740 5.616 18.975 1.00 62.28 195 THR A N 1
ATOM 1511 C CA . THR A 1 195 ? 18.359 5.374 19.417 1.00 62.28 195 THR A CA 1
ATOM 1512 C C . THR A 1 195 ? 17.660 6.666 19.839 1.00 62.28 195 THR A C 1
ATOM 1514 O O . THR A 1 195 ? 16.554 6.613 20.379 1.00 62.28 195 THR A O 1
ATOM 1517 N N . GLY A 1 196 ? 18.297 7.826 19.631 1.00 53.88 196 GLY A N 1
ATOM 1518 C CA . GLY A 1 196 ? 17.693 9.123 19.889 1.00 53.88 196 GLY A CA 1
ATOM 1519 C C . GLY A 1 196 ? 16.361 9.222 19.153 1.00 53.88 196 GLY A C 1
ATOM 1520 O O . GLY A 1 196 ? 16.296 8.964 17.950 1.00 53.88 196 GLY A O 1
ATOM 1521 N N . ARG A 1 197 ? 15.295 9.564 19.891 1.00 53.41 197 ARG A N 1
ATOM 1522 C CA . ARG A 1 197 ? 14.004 9.966 19.315 1.00 53.41 197 ARG A CA 1
ATOM 1523 C C . ARG A 1 197 ? 14.297 10.895 18.142 1.00 53.41 197 ARG A C 1
ATOM 1525 O O . ARG A 1 197 ? 14.959 11.912 18.338 1.00 53.41 197 ARG A O 1
ATOM 1532 N N . VAL A 1 198 ? 13.833 10.534 16.946 1.00 51.09 198 VAL A N 1
ATOM 1533 C CA . VAL A 1 198 ? 13.881 11.429 15.789 1.00 51.09 198 VAL A CA 1
ATOM 1534 C C . VAL A 1 198 ? 13.194 12.716 16.235 1.00 51.09 198 VAL A C 1
ATOM 1536 O O . VAL A 1 198 ? 12.011 12.697 16.574 1.00 51.09 198 VAL A O 1
ATOM 1539 N N . ALA A 1 199 ? 13.951 13.808 16.349 1.00 42.34 199 ALA A N 1
ATOM 1540 C CA . ALA A 1 199 ? 13.351 15.107 16.585 1.00 42.34 199 ALA A CA 1
ATOM 1541 C C . ALA A 1 199 ? 12.374 15.352 15.430 1.00 42.34 199 ALA A C 1
ATOM 1543 O O . ALA A 1 199 ? 12.759 15.214 14.269 1.00 42.34 199 ALA A O 1
ATOM 1544 N N . VAL A 1 200 ? 11.113 15.646 15.756 1.00 40.09 200 VAL A N 1
ATOM 1545 C CA . VAL A 1 200 ? 10.073 16.039 14.797 1.00 40.09 200 VAL A CA 1
ATOM 1546 C C . VAL A 1 200 ? 10.513 17.374 14.198 1.00 40.09 200 VAL A C 1
ATOM 1548 O O . VAL A 1 200 ? 10.211 18.439 14.724 1.00 40.09 200 VAL A O 1
ATOM 1551 N N . GLY A 1 201 ? 11.354 17.310 13.176 1.00 36.03 201 GLY A N 1
ATOM 1552 C CA . GLY A 1 201 ? 12.017 18.454 12.579 1.00 36.03 201 GLY A CA 1
ATOM 1553 C C . GLY A 1 201 ? 11.807 18.401 11.083 1.00 36.03 201 GLY A C 1
ATOM 1554 O O . GLY A 1 201 ? 12.619 17.802 10.393 1.00 36.03 201 GLY A O 1
ATOM 1555 N N . SER A 1 202 ? 10.714 19.035 10.651 1.00 30.69 202 SER A N 1
ATOM 1556 C CA . SER A 1 202 ? 10.288 19.269 9.267 1.00 30.69 202 SER A CA 1
ATOM 1557 C C . SER A 1 202 ? 10.089 18.010 8.401 1.00 30.69 202 SER A C 1
ATOM 1559 O O . SER A 1 202 ? 10.828 17.034 8.519 1.00 30.69 202 SER A O 1
ATOM 1561 N N . PRO A 1 203 ? 9.093 17.997 7.492 1.00 36.00 203 PRO A N 1
ATOM 1562 C CA . PRO A 1 203 ? 9.071 16.995 6.433 1.00 36.00 203 PRO A CA 1
ATOM 1563 C C . PRO A 1 203 ? 10.430 17.021 5.719 1.00 36.00 203 PRO A C 1
ATOM 1565 O O . PRO A 1 203 ? 11.017 18.104 5.608 1.00 36.00 203 PRO A O 1
ATOM 1568 N N . PRO A 1 204 ? 10.959 15.870 5.264 1.00 39.06 204 PRO A N 1
ATOM 1569 C CA . PRO A 1 204 ? 12.159 15.873 4.447 1.00 39.06 204 PRO A CA 1
ATOM 1570 C C . PRO A 1 204 ? 11.898 16.822 3.278 1.00 39.06 204 PRO A C 1
ATOM 1572 O O . PRO A 1 204 ? 11.048 16.554 2.430 1.00 39.06 204 PRO A O 1
ATOM 1575 N N . THR A 1 205 ? 12.581 17.968 3.269 1.00 38.69 205 THR A N 1
ATOM 1576 C CA . THR A 1 205 ? 12.729 18.790 2.069 1.00 38.69 205 THR A CA 1
ATOM 1577 C C . THR A 1 205 ? 13.217 17.824 1.016 1.00 38.69 205 THR A C 1
ATOM 1579 O O . THR A 1 205 ? 14.282 17.246 1.235 1.00 38.69 205 THR A O 1
ATOM 1582 N N . GLY A 1 206 ? 12.383 17.554 0.005 1.00 38.50 206 GLY A N 1
ATOM 1583 C CA . GLY A 1 206 ? 12.578 16.449 -0.924 1.00 38.50 206 GLY A CA 1
ATOM 1584 C C . GLY A 1 206 ? 14.051 16.317 -1.267 1.00 38.50 206 GLY A C 1
ATOM 1585 O O . GLY A 1 206 ? 14.617 17.214 -1.886 1.00 38.50 206 GLY A O 1
ATOM 1586 N N . GLU A 1 207 ? 14.686 15.242 -0.788 1.00 40.25 207 GLU A N 1
ATOM 1587 C CA . GLU A 1 207 ? 15.952 14.819 -1.365 1.00 40.25 207 GLU A CA 1
ATOM 1588 C C . GLU A 1 207 ? 15.606 14.625 -2.841 1.00 40.25 207 GLU A C 1
ATOM 1590 O O . GLU A 1 207 ? 14.821 13.733 -3.175 1.00 40.25 207 GLU A O 1
ATOM 1595 N N . GLU A 1 208 ? 16.082 15.534 -3.699 1.00 41.44 208 GLU A N 1
ATOM 1596 C CA . GLU A 1 208 ? 16.097 15.342 -5.141 1.00 41.44 208 GLU A CA 1
ATOM 1597 C C . GLU A 1 208 ? 16.827 14.021 -5.355 1.00 41.44 208 GLU A C 1
ATOM 1599 O O . GLU A 1 208 ? 18.056 13.955 -5.361 1.00 41.44 208 GLU A O 1
ATOM 1604 N N . LYS A 1 209 ? 16.063 12.927 -5.432 1.00 43.41 209 LYS A N 1
ATOM 1605 C CA . LYS A 1 209 ? 16.587 11.649 -5.877 1.00 43.41 209 LYS A CA 1
ATOM 1606 C C . LYS A 1 209 ? 17.134 11.934 -7.259 1.00 43.41 209 LYS A C 1
ATOM 1608 O O . LYS A 1 209 ? 16.374 12.266 -8.170 1.00 43.41 209 LYS A O 1
ATOM 1613 N N . ASN A 1 210 ? 18.454 11.896 -7.368 1.00 36.66 210 ASN A N 1
ATOM 1614 C CA . ASN A 1 210 ? 19.140 12.193 -8.603 1.00 36.66 210 ASN A CA 1
ATOM 1615 C C . ASN A 1 210 ? 18.573 11.238 -9.662 1.00 36.66 210 ASN A C 1
ATOM 1617 O O . ASN A 1 210 ? 18.619 10.019 -9.485 1.00 36.66 210 ASN A O 1
ATOM 1621 N N . ALA A 1 211 ? 17.972 11.781 -10.725 1.00 44.34 211 ALA A N 1
ATOM 1622 C CA . ALA A 1 211 ? 17.296 10.992 -11.760 1.00 44.34 211 ALA A CA 1
ATOM 1623 C C . ALA A 1 211 ? 18.231 9.948 -12.413 1.00 44.34 211 ALA A C 1
ATOM 1625 O O . ALA A 1 211 ? 17.771 9.005 -13.051 1.00 44.34 211 ALA A O 1
ATOM 1626 N N . GLU A 1 212 ? 19.541 10.098 -12.212 1.00 43.16 212 GLU A N 1
ATOM 1627 C CA . GLU A 1 212 ? 20.599 9.192 -12.648 1.00 43.16 212 GLU A CA 1
ATOM 1628 C C . GLU A 1 212 ? 20.629 7.849 -11.890 1.00 43.16 212 GLU A C 1
ATOM 1630 O O . GLU A 1 212 ? 21.040 6.850 -12.475 1.00 43.16 212 GLU A O 1
ATOM 1635 N N . GLU A 1 213 ? 20.146 7.761 -10.641 1.00 45.00 213 GLU A N 1
ATOM 1636 C CA . GLU A 1 213 ? 20.182 6.498 -9.871 1.00 45.00 213 GLU A CA 1
ATOM 1637 C C . GLU A 1 213 ? 19.222 5.438 -10.446 1.00 45.00 213 GLU A C 1
ATOM 1639 O O . GLU A 1 213 ? 19.497 4.241 -10.390 1.00 45.00 213 GLU A O 1
ATOM 1644 N N . TYR A 1 214 ? 18.136 5.867 -11.095 1.00 38.56 214 TYR A N 1
ATOM 1645 C CA . TYR A 1 214 ? 17.204 4.966 -11.784 1.00 38.56 214 TYR A CA 1
ATOM 1646 C C . TYR A 1 214 ? 17.668 4.568 -13.194 1.00 38.56 214 TYR A C 1
ATOM 1648 O O . TYR A 1 214 ? 17.160 3.593 -13.743 1.00 38.56 214 TYR A O 1
ATOM 1656 N N . ALA A 1 215 ? 18.637 5.279 -13.781 1.00 38.19 215 ALA A N 1
ATOM 1657 C CA . ALA A 1 215 ? 19.102 5.022 -15.145 1.00 38.19 215 ALA A CA 1
ATOM 1658 C C . ALA A 1 215 ? 20.063 3.822 -15.255 1.00 38.19 215 ALA A C 1
ATOM 1660 O O . ALA A 1 215 ? 20.298 3.334 -16.355 1.00 38.19 215 ALA A O 1
ATOM 1661 N N . HIS A 1 216 ? 20.603 3.322 -14.137 1.00 37.91 216 HIS A N 1
ATOM 1662 C CA . HIS A 1 216 ? 21.657 2.298 -14.140 1.00 37.91 216 HIS A CA 1
ATOM 1663 C C . HIS A 1 216 ? 21.177 0.836 -14.070 1.00 37.91 216 HIS A C 1
ATOM 1665 O O . HIS A 1 216 ? 22.012 -0.065 -14.081 1.00 37.91 216 HIS A O 1
ATOM 1671 N N . ILE A 1 217 ? 19.867 0.569 -13.991 1.00 40.88 217 ILE A N 1
ATOM 1672 C CA . ILE A 1 217 ? 19.357 -0.794 -13.737 1.00 40.88 217 ILE A CA 1
ATOM 1673 C C . ILE A 1 217 ? 19.036 -1.586 -15.021 1.00 40.88 217 ILE A C 1
ATOM 1675 O O . ILE A 1 217 ? 18.912 -2.807 -14.945 1.00 40.88 217 ILE A O 1
ATOM 1679 N N . VAL A 1 218 ? 18.933 -0.972 -16.207 1.00 39.78 218 VAL A N 1
ATOM 1680 C CA . VAL A 1 218 ? 18.397 -1.688 -17.384 1.00 39.78 218 VAL A CA 1
ATOM 1681 C C . VAL A 1 218 ? 19.127 -1.340 -18.685 1.00 39.78 218 VAL A C 1
ATOM 1683 O O . VAL A 1 218 ? 18.593 -0.645 -19.542 1.00 39.78 218 VAL A O 1
ATOM 1686 N N . ASP A 1 219 ? 20.328 -1.890 -18.863 1.00 31.41 219 ASP A N 1
ATOM 1687 C CA . ASP A 1 219 ? 20.866 -2.152 -20.203 1.00 31.41 219 ASP A CA 1
ATOM 1688 C C . ASP A 1 219 ? 20.519 -3.603 -20.580 1.00 31.41 219 ASP A C 1
ATOM 1690 O O . ASP A 1 219 ? 21.041 -4.545 -19.981 1.00 31.41 219 ASP A O 1
ATOM 1694 N N . GLY A 1 220 ? 19.631 -3.794 -21.567 1.00 35.97 220 GLY A N 1
ATOM 1695 C CA . GLY A 1 220 ? 19.553 -5.061 -22.312 1.00 35.97 220 GLY A CA 1
ATOM 1696 C C . GLY A 1 220 ? 18.218 -5.813 -22.371 1.00 35.97 220 GLY A C 1
ATOM 1697 O O . GLY A 1 220 ? 18.238 -7.040 -22.330 1.00 35.97 220 GLY A O 1
ATOM 1698 N N . VAL A 1 221 ? 17.065 -5.147 -22.513 1.00 35.41 221 VAL A N 1
ATOM 1699 C CA . VAL A 1 221 ? 15.820 -5.850 -22.891 1.00 35.41 221 VAL A CA 1
ATOM 1700 C C . VAL A 1 221 ? 15.189 -5.196 -24.117 1.00 35.41 221 VAL A C 1
ATOM 1702 O O . VAL A 1 221 ? 14.517 -4.170 -24.020 1.00 35.41 221 VAL A O 1
ATOM 1705 N N . GLU A 1 222 ? 15.408 -5.807 -25.282 1.00 34.97 222 GLU A N 1
ATOM 1706 C CA . GLU A 1 222 ? 14.644 -5.523 -26.497 1.00 34.97 222 GLU A CA 1
ATOM 1707 C C . GLU A 1 222 ? 13.174 -5.897 -26.265 1.00 34.97 222 GLU A C 1
ATOM 1709 O O . GLU A 1 222 ? 12.852 -6.965 -25.742 1.00 34.97 222 GLU A O 1
ATOM 1714 N N . THR A 1 223 ? 12.269 -4.978 -26.596 1.00 36.84 223 THR A N 1
ATOM 1715 C CA . THR A 1 223 ? 10.825 -5.181 -26.459 1.00 36.84 223 THR A CA 1
ATOM 1716 C C . THR A 1 223 ? 10.224 -5.487 -27.823 1.00 36.84 223 THR A C 1
ATOM 1718 O O . THR A 1 223 ? 10.068 -4.604 -28.665 1.00 36.84 223 THR A O 1
ATOM 1721 N N . ASP A 1 224 ? 9.863 -6.752 -28.026 1.00 33.44 224 ASP A N 1
ATOM 1722 C CA . ASP A 1 224 ? 9.066 -7.177 -29.171 1.00 33.44 224 ASP A CA 1
ATOM 1723 C C . ASP A 1 224 ? 7.638 -6.624 -29.076 1.00 33.44 224 ASP A C 1
ATOM 1725 O O . ASP A 1 224 ? 6.993 -6.637 -28.020 1.00 33.44 224 ASP A O 1
ATOM 1729 N N . LYS A 1 225 ? 7.137 -6.125 -30.209 1.00 34.50 225 LYS A N 1
ATOM 1730 C CA . LYS A 1 225 ? 5.765 -5.635 -30.368 1.00 34.50 225 LYS A CA 1
ATOM 1731 C C . LYS A 1 225 ? 4.797 -6.816 -30.273 1.00 34.50 225 LYS A C 1
ATOM 1733 O O . LYS A 1 225 ? 4.790 -7.675 -31.146 1.00 34.50 225 LYS A O 1
ATOM 1738 N N . ALA A 1 226 ? 3.984 -6.846 -29.221 1.00 37.12 226 ALA A N 1
ATOM 1739 C CA . ALA A 1 226 ? 2.959 -7.866 -29.036 1.00 37.12 226 ALA A CA 1
ATOM 1740 C C . ALA A 1 226 ? 1.698 -7.531 -29.847 1.00 37.12 226 ALA A C 1
ATOM 1742 O O . ALA A 1 226 ? 1.135 -6.444 -29.707 1.00 37.12 226 ALA A O 1
ATOM 1743 N N . GLU A 1 227 ? 1.266 -8.483 -30.671 1.00 36.66 227 GLU A N 1
ATOM 1744 C CA . GLU A 1 227 ? -0.037 -8.492 -31.335 1.00 36.66 227 GLU A CA 1
ATOM 1745 C C . GLU A 1 227 ? -1.152 -8.819 -30.325 1.00 36.66 227 GLU A C 1
ATOM 1747 O O . GLU A 1 227 ? -0.965 -9.601 -29.389 1.00 36.66 227 GLU A O 1
ATOM 1752 N N . GLU A 1 228 ? -2.312 -8.186 -30.498 1.00 34.09 228 GLU A N 1
ATOM 1753 C CA . GLU A 1 228 ? -3.490 -8.367 -29.649 1.00 34.09 228 GLU A CA 1
ATOM 1754 C C . GLU A 1 228 ? -4.159 -9.719 -29.945 1.00 34.09 228 GLU A C 1
ATOM 1756 O O . GLU A 1 228 ? -4.675 -9.941 -31.039 1.00 34.09 228 GLU A O 1
ATOM 1761 N N . SER A 1 229 ? -4.166 -10.629 -28.965 1.00 37.75 229 SER A N 1
ATOM 1762 C CA . SER A 1 229 ? -4.932 -11.878 -29.025 1.00 37.75 229 SER A CA 1
ATOM 1763 C C . SER A 1 229 ? -6.203 -11.771 -28.184 1.00 37.75 229 SER A C 1
ATOM 1765 O O . SER A 1 229 ? -6.130 -11.499 -26.982 1.00 37.75 229 SER A O 1
ATOM 1767 N N . ASP A 1 230 ? -7.346 -12.032 -28.808 1.00 34.97 230 ASP A N 1
ATOM 1768 C CA . ASP A 1 230 ? -8.659 -12.103 -28.169 1.00 34.97 230 ASP A CA 1
ATOM 1769 C C . ASP A 1 230 ? -8.769 -13.387 -27.323 1.00 34.97 230 ASP A C 1
ATOM 1771 O O . ASP A 1 230 ? -8.601 -14.497 -27.832 1.00 34.97 230 ASP A O 1
ATOM 1775 N N . PHE A 1 231 ? -8.976 -13.240 -26.012 1.00 38.22 231 PHE A N 1
ATOM 1776 C CA . PHE A 1 231 ? -9.011 -14.342 -25.046 1.00 38.22 231 PHE A CA 1
ATOM 1777 C C . PHE A 1 231 ? -10.425 -14.475 -24.480 1.00 38.22 231 PHE A C 1
ATOM 1779 O O . PHE A 1 231 ? -10.867 -13.651 -23.678 1.00 38.22 231 PHE A O 1
ATOM 1786 N N . THR A 1 232 ? -11.134 -15.520 -24.900 1.00 35.91 232 THR A N 1
ATOM 1787 C CA . THR A 1 232 ? -12.441 -15.914 -24.364 1.00 35.91 232 THR A CA 1
ATOM 1788 C C . THR A 1 232 ? -12.238 -16.961 -23.269 1.00 35.91 232 THR A C 1
ATOM 1790 O O . THR A 1 232 ? -11.627 -18.002 -23.499 1.00 35.91 232 THR A O 1
ATOM 1793 N N . VAL A 1 233 ? -12.708 -16.662 -22.055 1.00 45.78 233 VAL A N 1
ATOM 1794 C CA . VAL A 1 233 ? -12.635 -17.565 -20.896 1.00 45.78 233 VAL A CA 1
ATOM 1795 C C . VAL A 1 233 ? -13.950 -18.319 -20.784 1.00 45.78 233 VAL A C 1
ATOM 1797 O O . VAL A 1 233 ? -14.993 -17.706 -20.571 1.00 45.78 233 VAL A O 1
ATOM 1800 N N . GLU A 1 234 ? -13.890 -19.639 -20.924 1.00 46.16 234 GLU A N 1
ATOM 1801 C CA . GLU A 1 234 ? -14.981 -20.548 -20.576 1.00 46.16 234 GLU A CA 1
ATOM 1802 C C . GLU A 1 234 ? -14.976 -20.762 -19.052 1.00 46.16 234 GLU A C 1
ATOM 1804 O O . GLU A 1 234 ? -13.951 -21.125 -18.470 1.00 46.16 234 GLU A O 1
ATOM 1809 N N . GLU A 1 235 ? -16.099 -20.480 -18.391 1.00 41.09 235 GLU A N 1
ATOM 1810 C CA . GLU A 1 235 ? -16.254 -20.655 -16.945 1.00 41.09 235 GLU A CA 1
ATOM 1811 C C . GLU A 1 235 ? -16.336 -22.148 -16.595 1.00 41.09 235 GLU A C 1
ATOM 1813 O O . GLU A 1 235 ? -17.202 -22.873 -17.085 1.00 41.09 235 GLU A O 1
ATOM 1818 N N . HIS A 1 236 ? -15.439 -22.608 -15.721 1.00 44.16 236 HIS A N 1
ATOM 1819 C CA . HIS A 1 236 ? -15.483 -23.950 -15.149 1.00 44.16 236 HIS A CA 1
ATOM 1820 C C . HIS A 1 236 ? -15.605 -23.839 -13.627 1.00 44.16 236 HIS A C 1
ATOM 1822 O O . HIS A 1 236 ? -14.760 -23.212 -12.982 1.00 44.16 236 HIS A O 1
ATOM 1828 N N . GLU A 1 237 ? -16.668 -24.414 -13.060 1.00 44.53 237 GLU A N 1
ATOM 1829 C CA . GLU A 1 237 ? -16.880 -24.460 -11.611 1.00 44.53 237 GLU A CA 1
ATOM 1830 C C . GLU A 1 237 ? -15.801 -25.327 -10.935 1.00 44.53 237 GLU A C 1
ATOM 1832 O O . GLU A 1 237 ? -15.573 -26.466 -11.357 1.00 44.53 237 GLU A O 1
ATOM 1837 N N . PRO A 1 238 ? -15.119 -24.823 -9.890 1.00 41.06 238 PRO A N 1
ATOM 1838 C CA . PRO A 1 238 ? -14.124 -25.601 -9.171 1.00 41.06 238 PRO A CA 1
ATOM 1839 C C . PRO A 1 238 ? -14.778 -26.609 -8.205 1.00 41.06 238 PRO A C 1
ATOM 1841 O O . PRO A 1 238 ? -15.785 -26.292 -7.567 1.00 41.06 238 PRO A O 1
ATOM 1844 N N . PRO A 1 239 ? -14.194 -27.812 -8.046 1.00 46.41 239 PRO A N 1
ATOM 1845 C CA . PRO A 1 239 ? -14.655 -28.792 -7.072 1.00 46.41 239 PRO A CA 1
ATOM 1846 C C . PRO A 1 239 ? -14.351 -28.350 -5.633 1.00 46.41 239 PRO A C 1
ATOM 1848 O O . PRO A 1 239 ? -13.333 -27.712 -5.359 1.00 46.41 239 PRO A O 1
ATOM 1851 N N . LEU A 1 240 ? -15.248 -28.732 -4.722 1.00 41.72 240 LEU A N 1
ATOM 1852 C CA . LEU A 1 240 ? -15.141 -28.527 -3.277 1.00 41.72 240 LEU A CA 1
ATOM 1853 C C . LEU A 1 240 ? -13.917 -29.276 -2.723 1.00 41.72 240 LEU A C 1
ATOM 1855 O O . LEU A 1 240 ? -13.775 -30.477 -2.953 1.00 41.72 240 LEU A O 1
ATOM 1859 N N . LEU A 1 241 ? -13.041 -28.562 -2.013 1.00 49.59 241 LEU A N 1
ATOM 1860 C CA . LEU A 1 241 ? -11.913 -29.133 -1.275 1.00 49.59 241 LEU A CA 1
ATOM 1861 C C . LEU A 1 241 ? -12.329 -29.370 0.181 1.00 49.59 241 LEU A C 1
ATOM 1863 O O . LEU A 1 241 ? -12.950 -28.503 0.789 1.00 49.59 241 LEU A O 1
ATOM 1867 N N . GLU A 1 242 ? -12.001 -30.554 0.694 1.00 46.16 242 GLU A N 1
ATOM 1868 C CA . GLU A 1 242 ? -12.189 -30.958 2.089 1.00 46.16 242 GLU A CA 1
ATOM 1869 C C . GLU A 1 242 ? -11.034 -30.423 2.957 1.00 46.16 242 GLU A C 1
ATOM 1871 O O . GLU A 1 242 ? -9.879 -30.407 2.523 1.00 46.16 242 GLU A O 1
ATOM 1876 N N . ASP A 1 243 ? -11.379 -29.954 4.159 1.00 43.31 243 ASP A N 1
ATOM 1877 C CA . ASP A 1 243 ? -10.511 -29.260 5.116 1.00 43.31 243 ASP A CA 1
ATOM 1878 C C . ASP A 1 243 ? -9.487 -30.202 5.778 1.00 43.31 243 ASP A C 1
ATOM 1880 O O . ASP A 1 243 ? -9.867 -31.183 6.417 1.00 43.31 243 ASP A O 1
ATOM 1884 N N . ASP A 1 244 ? -8.195 -29.865 5.698 1.00 43.94 244 ASP A N 1
ATOM 1885 C CA . ASP A 1 244 ? -7.106 -30.547 6.419 1.00 43.94 244 ASP A CA 1
ATOM 1886 C C . ASP A 1 244 ? -6.081 -29.491 6.910 1.00 43.94 244 ASP A C 1
ATOM 1888 O O . ASP A 1 244 ? -4.960 -29.370 6.410 1.00 43.94 244 ASP A O 1
ATOM 1892 N N . ASP A 1 245 ? -6.505 -28.644 7.859 1.00 51.59 245 ASP A N 1
ATOM 1893 C CA . ASP A 1 245 ? -5.814 -27.394 8.245 1.00 51.59 245 ASP A CA 1
ATOM 1894 C C . ASP A 1 245 ? -4.887 -27.487 9.480 1.00 51.59 245 ASP A C 1
ATOM 1896 O O . ASP A 1 245 ? -4.181 -26.529 9.810 1.00 51.59 245 ASP A O 1
ATOM 1900 N N . ASP A 1 246 ? -4.792 -28.631 10.160 1.00 44.50 246 ASP A N 1
ATOM 1901 C CA . ASP A 1 246 ? -4.097 -28.684 11.460 1.00 44.50 246 ASP A CA 1
ATOM 1902 C C . ASP A 1 246 ? -2.561 -28.818 11.370 1.00 44.50 246 ASP A C 1
ATOM 1904 O O . ASP A 1 246 ? -1.848 -28.571 12.347 1.00 44.50 246 ASP A O 1
ATOM 1908 N N . ALA A 1 247 ? -2.002 -29.141 10.197 1.00 45.09 247 ALA A N 1
ATOM 1909 C CA . ALA A 1 247 ? -0.553 -29.316 10.024 1.00 45.09 247 ALA A CA 1
ATOM 1910 C C . ALA A 1 247 ? 0.208 -28.024 9.649 1.00 45.09 247 ALA A C 1
ATOM 1912 O O . ALA A 1 247 ? 1.428 -27.954 9.817 1.00 45.09 247 ALA A O 1
ATOM 1913 N N . ALA A 1 248 ? -0.478 -26.976 9.178 1.00 47.72 248 ALA A N 1
ATOM 1914 C CA . ALA A 1 248 ? 0.164 -25.763 8.652 1.00 47.72 248 ALA A CA 1
ATOM 1915 C C . ALA A 1 248 ? 0.650 -24.782 9.741 1.00 47.72 248 ALA A C 1
ATOM 1917 O O . ALA A 1 248 ? 1.506 -23.929 9.493 1.00 47.72 248 ALA A O 1
ATOM 1918 N N . VAL A 1 249 ? 0.142 -24.902 10.971 1.00 42.91 249 VAL A N 1
ATOM 1919 C CA . VAL A 1 249 ? 0.358 -23.902 12.033 1.00 42.91 249 VAL A CA 1
ATOM 1920 C C . VAL A 1 249 ? 1.755 -24.001 12.668 1.00 42.91 249 VAL A C 1
ATOM 1922 O O . VAL A 1 249 ? 2.272 -23.011 13.186 1.00 42.91 249 VAL A O 1
ATOM 1925 N N . THR A 1 250 ? 2.428 -25.157 12.596 1.00 43.38 250 THR A N 1
ATOM 1926 C CA . THR A 1 250 ? 3.735 -25.354 13.262 1.00 43.38 250 THR A CA 1
ATOM 1927 C C . THR A 1 250 ? 4.948 -24.935 12.404 1.00 43.38 250 THR A C 1
ATOM 1929 O O . THR A 1 250 ? 6.049 -24.800 12.936 1.00 43.38 250 THR A O 1
ATOM 1932 N N . GLU A 1 251 ? 4.779 -24.643 11.104 1.00 43.25 251 GLU A N 1
ATOM 1933 C CA . GLU A 1 251 ? 5.879 -24.270 10.183 1.00 43.25 251 GLU A CA 1
ATOM 1934 C C . GLU A 1 251 ? 6.051 -22.743 9.970 1.00 43.25 251 GLU A C 1
ATOM 1936 O O . GLU A 1 251 ? 6.926 -22.295 9.229 1.00 43.25 251 GLU A O 1
ATOM 1941 N N . LEU A 1 252 ? 5.280 -21.894 10.660 1.00 38.06 252 LEU A N 1
ATOM 1942 C CA . LEU A 1 252 ? 5.282 -20.428 10.471 1.00 38.06 252 LEU A CA 1
ATOM 1943 C C . LEU A 1 252 ? 6.463 -19.678 11.136 1.00 38.06 252 LEU A C 1
ATOM 1945 O O . LEU A 1 252 ? 6.410 -18.473 11.383 1.00 38.06 252 LEU A O 1
ATOM 1949 N N . GLY A 1 253 ? 7.585 -20.360 11.380 1.00 39.19 253 GLY A N 1
ATOM 1950 C CA . GLY A 1 253 ? 8.787 -19.828 12.039 1.00 39.19 253 GLY A CA 1
ATOM 1951 C C . GLY A 1 253 ? 9.675 -18.887 11.204 1.00 39.19 253 GLY A C 1
ATOM 1952 O O . GLY A 1 253 ? 10.872 -18.784 11.480 1.00 39.19 253 GLY A O 1
ATOM 1953 N N . LYS A 1 254 ? 9.153 -18.206 10.177 1.00 38.66 254 LYS A N 1
ATOM 1954 C CA . LYS A 1 254 ? 9.908 -17.251 9.337 1.00 38.66 254 LYS A CA 1
ATOM 1955 C C . LYS A 1 254 ? 9.064 -15.994 9.105 1.00 38.66 254 LYS A C 1
ATOM 1957 O O . LYS A 1 254 ? 8.386 -15.860 8.098 1.00 38.66 254 LYS A O 1
ATOM 1962 N N . GLY A 1 255 ? 9.059 -15.101 10.093 1.00 35.28 255 GLY A N 1
ATOM 1963 C CA . GLY A 1 255 ? 8.177 -13.931 10.117 1.00 35.28 255 GLY A CA 1
ATOM 1964 C C . GLY A 1 255 ? 8.389 -12.935 8.967 1.00 35.28 255 GLY A C 1
ATOM 1965 O O . GLY A 1 255 ? 9.502 -12.753 8.468 1.00 35.28 255 GLY A O 1
ATOM 1966 N N . ILE A 1 256 ? 7.307 -12.245 8.599 1.00 38.66 256 ILE A N 1
ATOM 1967 C CA . ILE A 1 256 ? 7.332 -11.038 7.763 1.00 38.66 256 ILE A CA 1
ATOM 1968 C C . ILE A 1 256 ? 8.071 -9.928 8.512 1.00 38.66 256 ILE A C 1
ATOM 1970 O O . ILE A 1 256 ? 7.790 -9.651 9.679 1.00 38.66 256 ILE A O 1
ATOM 1974 N N . TYR A 1 257 ? 8.980 -9.241 7.822 1.00 40.69 257 TYR A N 1
ATOM 1975 C CA . TYR A 1 257 ? 9.577 -8.011 8.326 1.00 40.69 257 TYR A CA 1
ATOM 1976 C C . TYR A 1 257 ? 8.774 -6.818 7.807 1.00 40.69 257 TYR A C 1
ATOM 1978 O O . TYR A 1 257 ? 8.924 -6.405 6.660 1.00 40.69 257 TYR A O 1
ATOM 1986 N N . LEU A 1 258 ? 7.928 -6.258 8.670 1.00 40.69 258 LEU A N 1
ATOM 1987 C CA . LEU A 1 258 ? 7.312 -4.948 8.469 1.00 40.69 258 LEU A CA 1
ATOM 1988 C C . LEU A 1 258 ? 8.220 -3.898 9.110 1.00 40.69 258 LEU A C 1
ATOM 1990 O O . LEU A 1 258 ? 8.379 -3.868 10.332 1.00 40.69 258 LEU A O 1
ATOM 1994 N N . LYS A 1 259 ? 8.844 -3.043 8.296 1.00 44.72 259 LYS A N 1
ATOM 1995 C CA . LYS A 1 259 ? 9.541 -1.856 8.797 1.00 44.72 259 LYS A CA 1
ATOM 1996 C C . LYS A 1 259 ? 9.077 -0.642 8.012 1.00 44.72 259 LYS A C 1
ATOM 1998 O O . LYS A 1 259 ? 9.438 -0.453 6.855 1.00 44.72 259 LYS A O 1
ATOM 2003 N N . SER A 1 260 ? 8.284 0.193 8.674 1.00 39.00 260 SER A N 1
ATOM 2004 C CA . SER A 1 260 ? 8.031 1.545 8.191 1.00 39.00 260 SER A CA 1
ATOM 2005 C C . SER A 1 260 ? 9.370 2.300 8.135 1.00 39.00 260 SER A C 1
ATOM 2007 O O . SER A 1 260 ? 10.204 2.174 9.041 1.00 39.00 260 SER A O 1
ATOM 2009 N N . GLY A 1 261 ? 9.623 2.993 7.019 1.00 32.09 261 GLY A N 1
ATOM 2010 C CA . GLY A 1 261 ? 10.840 3.793 6.812 1.00 32.09 261 GLY A CA 1
ATOM 2011 C C . GLY A 1 261 ? 10.901 5.003 7.746 1.00 32.09 261 GLY A C 1
ATOM 2012 O O . GLY A 1 261 ? 11.989 5.466 8.095 1.00 32.09 261 GLY A O 1
ATOM 2013 N N . ASP A 1 262 ? 9.733 5.415 8.227 1.00 31.64 262 ASP A N 1
ATOM 2014 C CA . ASP A 1 262 ? 9.544 6.236 9.411 1.00 31.64 262 ASP A CA 1
ATOM 2015 C C . ASP A 1 262 ? 9.278 5.315 10.600 1.00 31.64 262 ASP A C 1
ATOM 2017 O O . ASP A 1 262 ? 8.612 4.291 10.448 1.00 31.64 262 ASP A O 1
ATOM 2021 N N . GLN A 1 263 ? 9.774 5.629 11.801 1.00 24.50 263 GLN A N 1
ATOM 2022 C CA . GLN A 1 263 ? 9.262 4.929 12.981 1.00 24.50 263 GLN A CA 1
ATOM 2023 C C . GLN A 1 263 ? 7.729 5.002 12.911 1.00 24.50 263 GLN A C 1
ATOM 2025 O O . GLN A 1 263 ? 7.217 6.115 12.775 1.00 24.50 263 GLN A O 1
ATOM 2030 N N . PRO A 1 264 ? 6.972 3.899 13.062 1.00 27.61 264 PRO A N 1
ATOM 2031 C CA . PRO A 1 264 ? 5.621 4.023 13.558 1.00 27.61 264 PRO A CA 1
ATOM 2032 C C . PRO A 1 264 ? 5.777 4.412 15.029 1.00 27.61 264 PRO A C 1
ATOM 2034 O O . PRO A 1 264 ? 5.522 3.650 15.953 1.00 27.61 264 PRO A O 1
ATOM 2037 N N . CYS A 1 265 ? 6.243 5.633 15.263 1.00 24.84 265 CYS A N 1
ATOM 2038 C CA . CYS A 1 265 ? 5.624 6.421 16.280 1.00 24.84 265 CYS A CA 1
ATOM 2039 C C . CYS A 1 265 ? 4.170 6.519 15.813 1.00 24.84 265 CYS A C 1
ATOM 2041 O O . CYS A 1 265 ? 3.818 7.384 15.017 1.00 24.84 265 CYS A O 1
ATOM 2043 N N . ALA A 1 266 ? 3.310 5.657 16.355 1.00 28.30 266 ALA A N 1
ATOM 2044 C CA . ALA A 1 266 ? 2.036 6.166 16.825 1.00 28.30 266 ALA A CA 1
ATOM 2045 C C . ALA A 1 266 ? 2.391 7.243 17.863 1.00 28.30 266 ALA A C 1
ATOM 2047 O O . ALA A 1 266 ? 2.485 6.994 19.063 1.00 28.30 266 ALA A O 1
ATOM 2048 N N . MET A 1 267 ? 2.777 8.418 17.363 1.00 26.83 267 MET A N 1
ATOM 2049 C CA . MET A 1 267 ? 2.978 9.597 18.166 1.00 26.83 267 MET A CA 1
ATOM 2050 C C . MET A 1 267 ? 1.583 10.140 18.363 1.00 26.83 267 MET A C 1
ATOM 2052 O O . MET A 1 267 ? 0.931 10.564 17.414 1.00 26.83 267 MET A O 1
ATOM 2056 N N . GLN A 1 268 ? 1.146 10.149 19.612 1.00 29.33 268 GLN A N 1
ATOM 2057 C CA . GLN A 1 268 ? 0.185 11.131 20.062 1.00 29.33 268 GLN A CA 1
ATOM 2058 C C . GLN A 1 268 ? 0.814 12.515 19.823 1.00 29.33 268 GLN A C 1
ATOM 2060 O O . GLN A 1 268 ? 1.569 13.026 20.651 1.00 29.33 268 GLN A O 1
ATOM 2065 N N . LEU A 1 269 ? 0.569 13.087 18.645 1.00 24.88 269 LEU A N 1
ATOM 2066 C CA . LEU A 1 269 ? 0.907 14.464 18.312 1.00 24.88 269 LEU A CA 1
ATOM 2067 C C . LEU A 1 269 ? -0.090 15.366 19.044 1.00 24.88 269 LEU A C 1
ATOM 2069 O O . LEU A 1 269 ? -1.134 15.735 18.523 1.00 24.88 269 LEU A O 1
ATOM 2073 N N . ARG A 1 270 ? 0.227 15.724 20.293 1.00 30.69 270 ARG A N 1
ATOM 2074 C CA . ARG A 1 270 ? -0.294 16.966 20.871 1.00 30.69 270 ARG A CA 1
ATOM 2075 C C . ARG A 1 270 ? 0.561 18.104 20.341 1.00 30.69 270 ARG A C 1
ATOM 2077 O O . ARG A 1 270 ? 1.612 18.394 20.908 1.00 30.69 270 ARG A O 1
ATOM 2084 N N . THR A 1 271 ? 0.087 18.764 19.294 1.00 29.00 271 THR A N 1
ATOM 2085 C CA . THR A 1 271 ? 0.587 20.087 18.924 1.00 29.00 271 THR A CA 1
ATOM 2086 C C . THR A 1 271 ? -0.482 21.104 19.297 1.00 29.00 271 THR A C 1
ATOM 2088 O O . THR A 1 271 ? -1.509 21.224 18.640 1.00 29.00 271 THR A O 1
ATOM 2091 N N . LEU A 1 272 ? -0.245 21.813 20.403 1.00 37.81 272 LEU A N 1
ATOM 2092 C CA . LEU A 1 272 ? -0.892 23.091 20.684 1.00 37.81 272 LEU A CA 1
ATOM 2093 C C . LEU A 1 272 ? -0.492 24.056 19.564 1.00 37.81 272 LEU A C 1
ATOM 2095 O O . LEU A 1 272 ? 0.694 24.324 19.380 1.00 37.81 272 LEU A O 1
ATOM 2099 N N . GLY A 1 273 ? -1.467 24.554 18.812 1.00 29.53 273 GLY A N 1
ATOM 2100 C CA . GLY A 1 273 ? -1.220 25.485 17.719 1.00 29.53 273 GLY A CA 1
ATOM 2101 C C . GLY A 1 273 ? -2.514 25.912 17.052 1.00 29.53 273 GLY A C 1
ATOM 2102 O O . GLY A 1 273 ? -2.803 25.508 15.933 1.00 29.53 273 GLY A O 1
ATOM 2103 N N . THR A 1 274 ? -3.309 26.716 17.753 1.00 40.56 274 THR A N 1
ATOM 2104 C CA . THR A 1 274 ? -4.412 27.473 17.160 1.00 40.56 274 THR A CA 1
ATOM 2105 C C . THR A 1 274 ? -3.868 28.389 16.070 1.00 40.56 274 THR A C 1
ATOM 2107 O O . THR A 1 274 ? -3.243 29.397 16.386 1.00 40.56 274 THR A O 1
ATOM 2110 N N . ASN A 1 275 ? -4.147 28.071 14.811 1.00 30.98 275 ASN A N 1
ATOM 2111 C CA . ASN A 1 275 ? -4.212 29.065 13.749 1.00 30.98 275 ASN A CA 1
ATOM 2112 C C . ASN A 1 275 ? -5.630 29.042 13.188 1.00 30.98 275 ASN A C 1
ATOM 2114 O O . ASN A 1 275 ? -6.024 28.143 12.449 1.00 30.98 275 ASN A O 1
ATOM 2118 N N . SER A 1 276 ? -6.399 30.032 13.626 1.00 33.28 276 SER A N 1
ATOM 2119 C CA . SER A 1 276 ? -7.685 30.411 13.065 1.00 33.28 276 SER A CA 1
ATOM 2120 C C . SER A 1 276 ? -7.535 30.731 11.579 1.00 33.28 276 SER A C 1
ATOM 2122 O O . SER A 1 276 ? -6.762 31.621 11.225 1.00 33.28 276 SER A O 1
ATOM 2124 N N . TRP A 1 277 ? -8.315 30.060 10.737 1.00 33.31 277 TRP A N 1
ATOM 2125 C CA . TRP A 1 277 ? -8.654 30.555 9.409 1.00 33.31 277 TRP A CA 1
ATOM 2126 C C . TRP A 1 277 ? -10.048 31.176 9.502 1.00 33.31 277 TRP A C 1
ATOM 2128 O O . TRP A 1 277 ? -11.030 30.474 9.743 1.00 33.31 277 TRP A O 1
ATOM 2138 N N . THR A 1 278 ? -10.093 32.505 9.421 1.00 39.12 278 THR A N 1
ATOM 2139 C CA . THR A 1 278 ? -11.272 33.275 8.995 1.00 39.12 278 THR A CA 1
ATOM 2140 C C . THR A 1 278 ? -11.386 33.244 7.486 1.00 39.12 278 THR A C 1
ATOM 2142 O O . THR A 1 278 ? -10.312 33.361 6.849 1.00 39.12 278 THR A O 1
#

pLDDT: mean 72.2, std 23.75, range [24.5, 97.5]

Secondary structure (DSSP, 8-state):
-HHHHHHHHHHHHHHSTT-EEE---GGGS-HHHHHTT-S--SEEE--HHHH-SEEEEEPTTSPPPPTTS-----HHHHHHHHTTPPP---SSSEEEEE---SSEETTTTEE---TT---EETHHHH-SPPEEEEEEEE-GGGHHHH--SSS--------GGGEEEEEEEEEE-TTT-PPPHHHHHHHHHHHTT---------S-------TTTTTTS-S------------PPPP-PPPPPPP--TTGGGG--S--EEEESS----------------

InterPro domains:
  IPR013897 Domain of unknown function at the cortex 1 [PF08588] (40-137)

Sequence (278 aa):
QKAFVGATLNFIKKMNNGFHYSLSGPEGASKTAIKDGRYQNAHVAFSLEASMDRLVATRAGNSPPKLGEAIYEDPESIKQRKRGGGVDWNTEDTYTMGLWSAYFDFLQWKCLNFPAIRPFSLVSILGPQHLQLSMYCLNEQEEASSSKGNGTAKSRPHYVCNITSFVNTEISHKGFFDLGPCAKKSMARLKAGNTGRVAVGSPPTGEEKNAEEYAHIVDGVETDKAEESDFTVEEHEPPLLEDDDDAAVTELGKGIYLKSGDQPCAMQLRTLGTNSWT

Foldseek 3Di:
DVVVVVVVLVVVPVVAPQKDFDQDACPPPDPVCVVLLVTDHGDIDGDLQQQFPDKDWAAAPDDADDPPDDHDDDPVSNVCSNVVNDDPDDDRTDIDTHGDDQQADLLQQWGDDDPPDHIDHVCVVQPQDWDKDWDWDFACPCVVVPPPDDDDPDPDDPGRNRTDTDFIKTWHFPVRHDDDPLRVVVVVCVVVVVPDDPPPDDDPPDPPPPSVVVVPPDDDDDDDDDDDDDDDDDDDDDDDDDDDDPPPPPPSPRDIDIDTSDPPPPPSPPDDDDDDDD

Organism: Trieres chinensis (NCBI:txid1514140)